Protein 3DN7 (pdb70)

Foldseek 3Di:
DVQQVVLLVVFFDDDPVLVVVLLVQKDKDWDAAFAWPAAAFDQWWKKKAFQAAKKWKWAQDPVRRTDTQDMDGHGAMDTQVNQVVRGGHRIIMGTHHTTIIIMHTSVSVVVSCVVPVRCVRVVVVRVVVVVVVNVVSVVVVVD/DPLLVLQVVLLVVWFDADPVLSVVVSVQKDKDWDAAFAWDAAAFDFWWKKKAFQAAKKWKWAQDPVRDIDTLDMAGHGAMDTQVNNVVRGGHRIIMGTHHTTIIIMGTSVSVVVSCVVPVRCVRVVVVRVVVVVVVSVVSVVVVD

Nearest PDB structures (foldseek):
  4ev0-assembly1_A  TM=7.978E-01  e=1.081E-09  Thermus thermophilus HB8
  4byy-assembly1_B  TM=7.703E-01  e=1.822E-08  Corynebacterium glutamicum
  4cyd-assembly2_A  TM=8.189E-01  e=7.931E-08  Corynebacterium glutamicum
  6hyq-assembly4_D  TM=7.067E-01  e=1.807E-07  Trypanosoma cruzi
  6hyq-assembly3_C  TM=7.220E-01  e=2.894E-07  Trypanosoma cruzi

B-factor: mean 31.35, std 6.0, range [20.56, 58.77]

Solvent-accessible surface area: 13827 Å² total

CATH classification: 2.60.120.10

Radius of gyration: 19.59 Å; Cα contacts (8 Å, |Δi|>4): 589; chains: 2; bounding box: 49×43×50 Å

Sequence (288 aa):
HTALINHIRKFIFLTDEEDAGTLSAFFQLKKVRKKETLLKTGEEICRINYFVVKGCLRLFFIDEKGIEQTTQFAIENWWLSDYAFQQKQQPADFYIQSVENCELLSITYTEQENLFEERIPALERYFRLVYQKSFAAAQLRSKFQHYSNAHTALINHIRKFIFLTDEEDAGTLSAFFQLKKVRKKETLLKTGEICRRINYFVVKKGCLRLFFIDEKGIEQTTQFAIEENWWLSDYAFQQKQQPADFYIQSVENCELLSITYTEQENLFERIPALERYFRLVYQKSFAAAQLRSSKFQH

Secondary structure (DSSP, 8-state):
-HHHHHHHHTTS---HHHHHHHHTT-EEEEE-TT-EEE-TTSBP-EEEEEEESEEEEEEE-TTS-EEEEEEEETT-EE----TTTT-B-SSEEEESS-EEEEEEEHHHHHHHHHH-TTHHHHHHHHHHHHHHHHHHHHHHH--/----HHHHHHHHTTS---HHHHHHHHHHPEEEEE-TT-EEE-TTSBP-EEEEEEESEEEEEEE-TTS-EEEEEEEETT-EE----TTTT-B-SSEEEESS-EEEEEEEHHHHHHHHHH-TTHHHHHHHHHHHHHHHHHHHHHHH-

Structure (mmCIF, N/CA/C/O backbone):
data_3DN7
#
_entry.id   3DN7
#
_cell.length_a   43.728
_cell.length_b   83.519
_cell.length_c   89.633
_cell.angle_alpha   90.000
_cell.angle_beta   90.000
_cell.angle_gamma   90.000
#
_symmetry.space_group_name_H-M   'P 21 21 21'
#
loop_
_entity.id
_entity.type
_entity.pdbx_description
1 polymer 'Cyclic nucleotide binding regulatory protein'
2 non-polymer 1,2-ETHANEDIOL
3 non-polymer GLYCEROL
4 water water
#
loop_
_atom_site.group_PDB
_atom_site.id
_atom_site.type_symbol
_atom_site.label_atom_id
_atom_site.label_alt_id
_atom_site.label_comp_id
_atom_site.label_asym_id
_atom_site.label_entity_id
_atom_site.label_seq_id
_atom_site.pdbx_PDB_ins_code
_atom_site.Cartn_x
_atom_site.Cartn_y
_atom_site.Cartn_z
_atom_site.occupancy
_atom_site.B_iso_or_equiv
_atom_site.auth_seq_id
_atom_site.auth_comp_id
_atom_site.auth_asym_id
_atom_site.auth_atom_id
_atom_site.pdbx_PDB_model_num
ATOM 9 N N . HIS A 1 5 ? 0.412 84.664 7.935 1.00 26.20 2 HIS A N 1
ATOM 10 C CA . HIS A 1 5 ? 1.359 84.308 6.874 1.00 24.85 2 HIS A CA 1
ATOM 11 C C . HIS A 1 5 ? 1.303 82.830 6.633 1.00 24.86 2 HIS A C 1
ATOM 12 O O . HIS A 1 5 ? 2.056 82.054 7.224 1.00 24.48 2 HIS A O 1
ATOM 19 N N . THR A 1 6 ? 0.387 82.432 5.767 1.00 24.90 3 THR A N 1
ATOM 20 C CA . THR A 1 6 ? 0.038 81.021 5.605 1.00 26.55 3 THR A CA 1
ATOM 21 C C . THR A 1 6 ? 1.245 80.076 5.373 1.00 26.15 3 THR A C 1
ATOM 22 O O . THR A 1 6 ? 1.341 79.046 5.996 1.00 25.92 3 THR A O 1
ATOM 26 N N . ALA A 1 7 ? 2.136 80.435 4.448 1.00 25.60 4 ALA A N 1
ATOM 27 C CA . ALA A 1 7 ? 3.286 79.582 4.129 1.00 26.69 4 ALA A CA 1
ATOM 28 C C . ALA A 1 7 ? 4.132 79.301 5.365 1.00 26.06 4 ALA A C 1
ATOM 29 O O . ALA A 1 7 ? 4.576 78.172 5.584 1.00 26.91 4 ALA A O 1
ATOM 31 N N . LEU A 1 8 ? 4.380 80.348 6.149 1.00 24.96 5 LEU A N 1
ATOM 32 C CA . LEU A 1 8 ? 5.234 80.258 7.337 1.00 25.26 5 LEU A CA 1
ATOM 33 C C . LEU A 1 8 ? 4.545 79.419 8.414 1.00 25.90 5 LEU A C 1
ATOM 34 O O . LEU A 1 8 ? 5.154 78.550 9.035 1.00 24.96 5 LEU A O 1
ATOM 39 N N . ILE A 1 9 ? 3.247 79.668 8.614 1.00 25.59 6 ILE A N 1
ATOM 40 C CA . ILE A 1 9 ? 2.498 78.909 9.608 1.00 26.16 6 ILE A CA 1
ATOM 41 C C . ILE A 1 9 ? 2.447 77.422 9.240 1.00 26.84 6 ILE A C 1
ATOM 42 O O . ILE A 1 9 ? 2.573 76.593 10.112 1.00 26.39 6 ILE A O 1
ATOM 47 N N . ASN A 1 10 ? 2.264 77.102 7.953 1.00 28.26 7 ASN A N 1
ATOM 48 C CA . ASN A 1 10 ? 2.166 75.705 7.511 1.00 29.46 7 ASN A CA 1
ATOM 49 C C . ASN A 1 10 ? 3.481 75.025 7.789 1.00 29.08 7 ASN A C 1
ATOM 50 O O . ASN A 1 10 ? 3.533 73.866 8.212 1.00 29.36 7 ASN A O 1
ATOM 55 N N . HIS A 1 11 ? 4.561 75.746 7.533 1.00 28.11 8 HIS A N 1
ATOM 56 C CA . HIS A 1 11 ? 5.856 75.121 7.720 1.00 27.69 8 HIS A CA 1
ATOM 57 C C . HIS A 1 11 ? 6.062 74.856 9.209 1.00 27.56 8 HIS A C 1
ATOM 58 O O . HIS A 1 11 ? 6.560 73.786 9.610 1.00 28.36 8 HIS A O 1
ATOM 65 N N . ILE A 1 12 ? 5.751 75.860 10.031 1.00 28.00 9 ILE A N 1
ATOM 66 C CA . ILE A 1 12 ? 5.933 75.731 11.483 1.00 27.55 9 ILE A CA 1
ATOM 67 C C . ILE A 1 12 ? 5.105 74.598 12.027 1.00 28.10 9 ILE A C 1
ATOM 68 O O . ILE A 1 12 ? 5.584 73.810 12.843 1.00 28.32 9 ILE A O 1
ATOM 73 N N . ARG A 1 13 ? 3.872 74.488 11.544 1.00 26.86 10 ARG A N 1
ATOM 74 C CA . ARG A 1 13 ? 2.992 73.424 12.004 1.00 28.61 10 ARG A CA 1
ATOM 75 C C . ARG A 1 13 ? 3.450 72.025 11.625 1.00 29.36 10 ARG A C 1
ATOM 76 O O . ARG A 1 13 ? 2.921 71.035 12.163 1.00 30.77 10 ARG A O 1
ATOM 84 N N . LYS A 1 14 ? 4.392 71.907 10.693 1.00 30.38 11 LYS A N 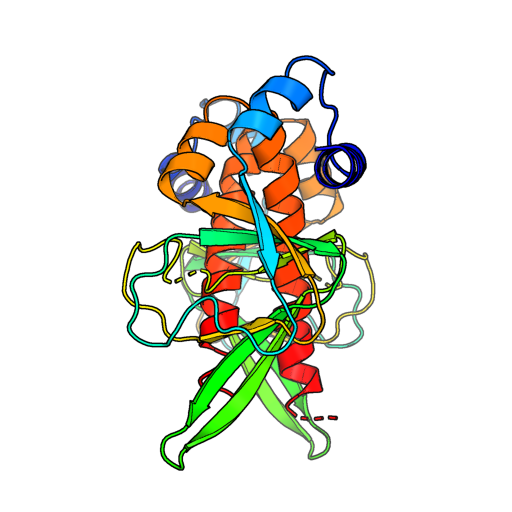1
ATOM 85 C CA . LYS A 1 14 ? 4.973 70.588 10.435 1.00 31.45 11 LYS A CA 1
ATOM 86 C C . LYS A 1 14 ? 5.817 70.104 11.621 1.00 31.90 11 LYS A C 1
ATOM 87 O O . LYS A 1 14 ? 6.084 68.921 11.733 1.00 31.68 11 LYS A O 1
ATOM 93 N N . PHE A 1 15 ? 6.230 71.009 12.510 1.00 31.48 12 PHE A N 1
ATOM 94 C CA . PHE A 1 15 ? 7.142 70.632 13.604 1.00 32.44 12 PHE A CA 1
ATOM 95 C C . PHE A 1 15 ? 6.573 70.806 15.001 1.00 32.09 12 PHE A C 1
ATOM 96 O O . PHE A 1 15 ? 7.008 70.133 15.972 1.00 33.11 12 PHE A O 1
ATOM 104 N N . ILE A 1 16 ? 5.634 71.723 15.126 1.00 31.63 13 ILE A N 1
ATOM 105 C CA . ILE A 1 16 ? 5.052 72.028 16.436 1.00 31.23 13 ILE A CA 1
ATOM 106 C C . ILE A 1 16 ? 3.535 72.188 16.323 1.00 32.70 13 ILE A C 1
ATOM 107 O O . ILE A 1 16 ? 2.986 72.357 15.217 1.00 33.13 13 ILE A O 1
ATOM 112 N N . PHE A 1 17 ? 2.859 72.147 17.472 1.00 32.47 14 PHE A N 1
ATOM 113 C CA . PHE A 1 17 ? 1.479 72.565 17.553 1.00 32.28 14 PHE A CA 1
ATOM 114 C C . PHE A 1 17 ? 1.432 74.097 17.752 1.00 32.47 14 PHE A C 1
ATOM 115 O O . PHE A 1 17 ? 2.228 74.664 18.506 1.00 32.83 14 PHE A O 1
ATOM 123 N N . LEU A 1 18 ? 0.515 74.761 17.056 1.00 32.72 15 LEU A N 1
ATOM 124 C CA . LEU A 1 18 ? 0.341 76.207 17.160 1.00 32.94 15 LEU A CA 1
ATOM 125 C C . LEU A 1 18 ? -1.138 76.558 17.041 1.00 33.73 15 LEU A C 1
ATOM 126 O O . LEU A 1 18 ? -1.767 76.253 16.027 1.00 33.84 15 LEU A O 1
ATOM 131 N N . THR A 1 19 ? -1.709 77.193 18.068 1.00 34.99 16 THR A N 1
ATOM 132 C CA . THR A 1 19 ? -3.073 77.709 17.959 1.00 35.76 16 THR A CA 1
ATOM 133 C C . THR A 1 19 ? -3.181 78.750 16.842 1.00 36.81 16 THR A C 1
ATOM 134 O O . THR A 1 19 ? -2.198 79.410 16.481 1.00 34.37 16 THR A O 1
ATOM 138 N N . ASP A 1 20 ? -4.394 78.896 16.309 1.00 38.67 17 ASP A N 1
ATOM 139 C CA . ASP A 1 20 ? -4.677 79.914 15.315 1.00 40.16 17 ASP A CA 1
ATOM 140 C C . ASP A 1 20 ? -4.367 81.295 15.886 1.00 40.69 17 ASP A C 1
ATOM 141 O O . ASP A 1 20 ? -3.881 82.167 15.168 1.00 40.31 17 ASP A O 1
ATOM 146 N N . GLU A 1 21 ? -4.655 81.483 17.179 1.00 41.29 18 GLU A N 1
ATOM 147 C CA A GLU A 1 21 ? -4.386 82.756 17.846 0.50 41.60 18 GLU A CA 1
ATOM 148 C CA B GLU A 1 21 ? -4.376 82.756 17.870 0.50 41.57 18 GLU A CA 1
ATOM 149 C C . GLU A 1 21 ? -2.886 83.049 17.849 1.00 41.13 18 GLU A C 1
ATOM 150 O O . GLU A 1 21 ? -2.464 84.123 17.427 1.00 40.93 18 GLU A O 1
ATOM 161 N N . ASP A 1 22 ? -2.099 82.085 18.312 1.00 40.46 19 ASP A N 1
ATOM 162 C CA . ASP A 1 22 ? -0.648 82.219 18.349 1.00 40.11 19 ASP A CA 1
ATOM 163 C C . ASP A 1 22 ? -0.034 82.371 16.956 1.00 39.01 19 ASP A C 1
ATOM 164 O O . ASP A 1 22 ? 0.968 83.076 16.785 1.00 38.04 19 ASP A O 1
ATOM 169 N N . ALA A 1 23 ? -0.623 81.687 15.972 1.00 38.09 20 ALA A N 1
ATOM 170 C CA . ALA A 1 23 ? -0.226 81.851 14.570 1.00 36.43 20 ALA A CA 1
ATOM 171 C C . ALA A 1 23 ? -0.443 83.305 14.148 1.00 36.26 20 ALA A C 1
ATOM 172 O O . ALA A 1 23 ? 0.398 83.885 13.471 1.00 35.49 20 ALA A O 1
ATOM 174 N N . GLY A 1 24 ? -1.586 83.885 14.545 1.00 35.48 21 GLY A N 1
ATOM 175 C CA . GLY A 1 24 ? -1.854 85.299 14.268 1.00 35.55 21 GLY A CA 1
ATOM 176 C C . GLY A 1 24 ? -0.846 86.203 14.965 1.00 35.48 21 GLY A C 1
ATOM 177 O O . GLY A 1 24 ? -0.289 87.131 14.349 1.00 35.50 21 GLY A O 1
ATOM 178 N N . THR A 1 25 ? -0.578 85.921 16.237 1.00 34.69 22 THR A N 1
ATOM 179 C CA . THR A 1 25 ? 0.384 86.718 17.004 1.00 34.50 22 THR A CA 1
ATOM 180 C C . THR A 1 25 ? 1.796 86.646 16.396 1.00 34.27 22 THR A C 1
ATOM 181 O O . THR A 1 25 ? 2.453 87.684 16.199 1.00 32.99 22 THR A O 1
ATOM 185 N N . LEU A 1 26 ? 2.218 85.424 16.055 1.00 33.73 23 LEU A N 1
ATOM 186 C CA . LEU A 1 26 ? 3.532 85.207 15.459 1.00 35.26 23 LEU A CA 1
ATOM 187 C C . LEU A 1 26 ? 3.660 85.957 14.124 1.00 33.84 23 LEU A C 1
ATOM 188 O O . LEU A 1 26 ? 4.692 86.604 13.848 1.00 33.66 23 LEU A O 1
ATOM 193 N N . SER A 1 27 ? 2.614 85.876 13.300 1.00 33.78 24 SER A N 1
ATOM 194 C CA . SER A 1 27 ? 2.653 86.490 11.961 1.00 34.16 24 SER A CA 1
ATOM 195 C C . SER A 1 27 ? 3.001 87.972 12.024 1.00 34.13 24 SER A C 1
ATOM 196 O O . SER A 1 27 ? 3.724 88.473 11.153 1.00 34.50 24 SER A O 1
ATOM 199 N N . ALA A 1 28 ? 2.507 88.668 13.050 1.00 33.95 25 ALA A N 1
ATOM 200 C CA . ALA A 1 28 ? 2.667 90.129 13.160 1.00 33.23 25 ALA A CA 1
ATOM 201 C C . ALA A 1 28 ? 4.115 90.570 13.378 1.00 33.44 25 ALA A C 1
ATOM 202 O O . ALA A 1 28 ? 4.449 91.754 13.201 1.00 32.90 25 ALA A O 1
ATOM 204 N N . PHE A 1 29 ? 4.982 89.636 13.782 1.00 32.76 26 PHE A N 1
ATOM 205 C CA . PHE A 1 29 ? 6.408 89.939 13.969 1.00 31.82 26 PHE A CA 1
ATOM 206 C C . PHE A 1 29 ? 7.165 89.924 12.633 1.00 31.94 26 PHE A C 1
ATOM 207 O O . PHE A 1 29 ? 8.335 90.315 12.602 1.00 31.88 26 PHE A O 1
ATOM 215 N N . PHE A 1 30 ? 6.538 89.406 11.558 1.00 30.41 27 PHE A N 1
ATOM 216 C CA . PHE A 1 30 ? 7.221 89.242 10.274 1.00 31.06 27 PHE A CA 1
ATOM 217 C C . PHE A 1 30 ? 6.746 90.237 9.248 1.00 32.40 27 PHE A C 1
ATOM 218 O O . PHE A 1 30 ? 5.545 90.491 9.175 1.00 33.41 27 PHE A O 1
ATOM 226 N N . GLN A 1 31 ? 7.675 90.803 8.486 1.00 32.57 28 GLN A N 1
ATOM 227 C CA . GLN A 1 31 ? 7.327 91.667 7.357 1.00 34.07 28 GLN A CA 1
ATOM 228 C C . GLN A 1 31 ? 7.422 90.928 6.015 1.00 33.96 28 GLN A C 1
ATOM 229 O O . GLN A 1 31 ? 8.369 90.170 5.771 1.00 33.07 28 GLN A O 1
ATOM 235 N N . LEU A 1 32 ? 6.443 91.144 5.139 1.00 33.99 29 LEU A N 1
ATOM 236 C CA . LEU A 1 32 ? 6.532 90.584 3.784 1.00 34.88 29 LEU A CA 1
ATOM 237 C C . LEU A 1 32 ? 7.429 91.451 2.908 1.00 35.45 29 LEU A C 1
ATOM 238 O O . LEU A 1 32 ? 7.299 92.692 2.859 1.00 36.34 29 LEU A O 1
ATOM 243 N N . LYS A 1 33 ? 8.358 90.806 2.230 1.00 33.98 30 LYS A N 1
ATOM 244 C CA . LYS A 1 33 ? 9.323 91.493 1.393 1.00 34.53 30 LYS A CA 1
ATOM 245 C C . LYS A 1 33 ? 9.283 90.813 0.028 1.00 33.84 30 LYS A C 1
ATOM 246 O O . LYS A 1 33 ? 9.477 89.597 -0.033 1.00 32.14 30 LYS A O 1
ATOM 252 N N . LYS A 1 34 ? 9.035 91.562 -1.060 1.00 32.00 31 LYS A N 1
ATOM 253 C CA . LYS A 1 34 ? 9.170 90.996 -2.399 1.00 32.82 31 LYS A CA 1
ATOM 254 C C . LYS A 1 34 ? 10.407 91.617 -3.041 1.00 33.08 31 LYS A C 1
ATOM 255 O O . LYS A 1 34 ? 10.586 92.839 -2.982 1.00 33.15 31 LYS A O 1
ATOM 261 N N . VAL A 1 35 ? 11.240 90.791 -3.660 1.00 31.91 32 VAL A N 1
ATOM 262 C CA . VAL A 1 35 ? 12.459 91.293 -4.265 1.00 32.69 32 VAL A CA 1
ATOM 263 C C . VAL A 1 35 ? 12.662 90.615 -5.629 1.00 31.95 32 VAL A C 1
ATOM 264 O O . VAL A 1 35 ? 12.444 89.381 -5.775 1.00 30.82 32 VAL A O 1
ATOM 268 N N . ARG A 1 36 ? 13.057 91.420 -6.611 1.00 31.23 33 ARG A N 1
ATOM 269 C CA . ARG A 1 36 ? 13.451 90.887 -7.910 1.00 32.22 33 ARG A CA 1
ATOM 270 C C . ARG A 1 36 ? 14.749 90.091 -7.801 1.00 31.11 33 ARG A C 1
ATOM 271 O O . ARG A 1 36 ? 15.515 90.260 -6.850 1.00 30.95 33 ARG A O 1
ATOM 279 N N . LYS A 1 37 ? 14.994 89.228 -8.777 1.00 31.67 34 LYS A N 1
ATOM 280 C CA . LYS A 1 37 ? 16.247 88.495 -8.858 1.00 33.20 34 LYS A CA 1
ATOM 281 C C . LYS A 1 37 ? 17.435 89.446 -8.892 1.00 32.86 34 LYS A C 1
ATOM 282 O O . LYS A 1 37 ? 17.325 90.581 -9.367 1.00 31.71 34 LYS A O 1
ATOM 288 N N . LYS A 1 38 ? 18.560 88.967 -8.377 1.00 33.06 35 LYS A N 1
ATOM 289 C CA . LYS A 1 38 ? 19.822 89.714 -8.304 1.00 34.74 35 LYS A CA 1
ATOM 290 C C . LYS A 1 38 ? 19.815 91.003 -7.473 1.00 34.57 35 LYS A C 1
ATOM 291 O O . LYS A 1 38 ? 20.554 91.943 -7.781 1.00 36.10 35 LYS A O 1
ATOM 297 N N . GLU A 1 39 ? 18.978 91.041 -6.438 1.00 32.75 36 GLU A N 1
ATOM 298 C CA . GLU A 1 39 ? 18.895 92.156 -5.501 1.00 33.16 36 GLU A CA 1
ATOM 299 C C . GLU A 1 39 ? 19.693 91.777 -4.275 1.00 31.78 36 GLU A C 1
ATOM 300 O O . GLU A 1 39 ? 19.516 90.685 -3.741 1.00 30.58 36 GLU A O 1
ATOM 306 N N . THR A 1 40 ? 20.578 92.678 -3.849 1.00 30.58 37 THR A N 1
ATOM 307 C CA . THR A 1 40 ? 21.389 92.413 -2.648 1.00 30.36 37 THR A CA 1
ATOM 308 C C . THR A 1 40 ? 20.641 92.864 -1.390 1.00 30.20 37 THR A C 1
ATOM 309 O O . THR A 1 40 ? 20.179 94.009 -1.304 1.00 29.55 37 THR A O 1
ATOM 313 N N . LEU A 1 41 ? 20.513 91.956 -0.430 1.00 28.87 38 LEU A N 1
ATOM 314 C CA . LEU A 1 41 ? 19.791 92.198 0.831 1.00 29.26 38 LEU A CA 1
ATOM 315 C C . LEU A 1 41 ? 20.736 92.470 1.989 1.00 28.90 38 LEU A C 1
ATOM 316 O O . LEU A 1 41 ? 20.348 93.092 2.978 1.00 28.95 38 LEU A O 1
ATOM 321 N N . LEU A 1 42 ? 21.966 91.977 1.878 1.00 27.62 39 LEU A N 1
ATOM 322 C CA . LEU A 1 42 ? 22.974 92.206 2.908 1.00 27.59 39 LEU A CA 1
ATOM 323 C C . LEU A 1 42 ? 24.313 92.237 2.187 1.00 28.12 39 LEU A C 1
ATOM 324 O O . LEU A 1 42 ? 24.488 91.511 1.199 1.00 27.03 39 LEU A O 1
ATOM 329 N N . LYS A 1 43 ? 25.220 93.093 2.662 1.00 29.03 40 LYS A N 1
ATOM 330 C CA . LYS A 1 43 ? 26.610 93.179 2.156 1.00 28.54 40 LYS A CA 1
ATOM 331 C C . LYS A 1 43 ? 27.613 92.901 3.253 1.00 27.90 40 LYS A C 1
ATOM 332 O O . LYS A 1 43 ? 27.402 93.253 4.386 1.00 27.71 40 LYS A O 1
ATOM 338 N N . THR A 1 44 ? 28.724 92.270 2.910 1.00 28.43 41 THR A N 1
ATOM 339 C CA . THR A 1 44 ? 29.823 92.188 3.859 1.00 28.59 41 THR A CA 1
ATOM 340 C C . THR A 1 44 ? 30.061 93.573 4.465 1.00 30.51 41 THR A C 1
ATOM 341 O O . THR A 1 44 ? 30.131 94.582 3.734 1.00 30.38 41 THR A O 1
ATOM 345 N N . GLY A 1 45 ? 30.176 93.611 5.794 1.00 30.56 42 GLY A N 1
ATOM 346 C CA . GLY A 1 45 ? 30.497 94.867 6.489 1.00 31.04 42 GLY A CA 1
ATOM 347 C C . GLY A 1 45 ? 29.276 95.629 6.974 1.00 30.86 42 GLY A C 1
ATOM 348 O O . GLY A 1 45 ? 29.409 96.512 7.819 1.00 31.79 42 GLY A O 1
ATOM 349 N N . GLU A 1 46 ? 28.097 95.325 6.414 1.00 29.61 43 GLU A N 1
ATOM 350 C CA A GLU A 1 46 ? 26.833 95.894 6.857 0.50 29.80 43 GLU A CA 1
ATOM 351 C CA B GLU A 1 46 ? 26.852 95.914 6.885 0.50 30.00 43 GLU A CA 1
ATOM 352 C C . GLU A 1 46 ? 26.349 95.199 8.122 1.00 29.88 43 GLU A C 1
ATOM 353 O O . GLU A 1 46 ? 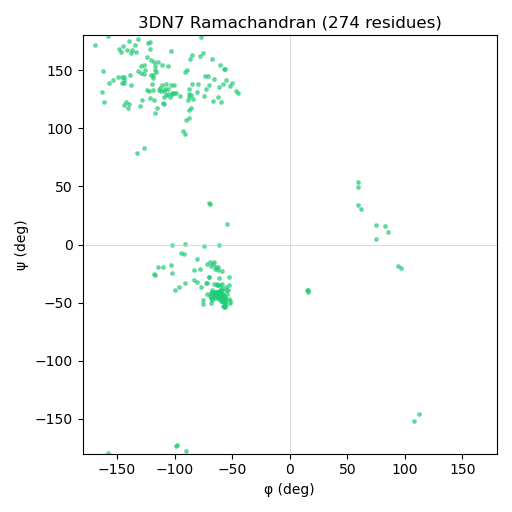26.463 93.985 8.227 1.00 27.82 43 GLU A O 1
ATOM 364 N N . ILE A 1 47 ? 25.777 95.966 9.065 1.00 28.87 44 ILE A N 1
ATOM 365 C CA . ILE A 1 47 ? 25.324 95.321 10.298 1.00 30.12 44 ILE A CA 1
ATOM 366 C C . ILE A 1 47 ? 24.153 94.367 9.988 1.00 29.26 44 ILE A C 1
ATOM 367 O O . ILE A 1 47 ? 23.139 94.785 9.412 1.00 29.13 44 ILE A O 1
ATOM 372 N N . CYS A 1 48 ? 24.291 93.095 10.352 1.00 27.90 45 CYS A N 1
ATOM 373 C CA . CYS A 1 48 ? 23.266 92.118 10.031 1.00 27.82 45 CYS A CA 1
ATOM 374 C C . CYS A 1 48 ? 22.160 92.113 11.093 1.00 28.84 45 CYS A C 1
ATOM 375 O O . CYS A 1 48 ? 22.436 91.831 12.279 1.00 29.35 45 CYS A O 1
ATOM 378 N N . ARG A 1 49 ? 20.940 92.446 10.668 1.00 27.49 46 ARG A N 1
ATOM 379 C CA . ARG A 1 49 ? 19.777 92.509 11.578 1.00 27.47 46 ARG A CA 1
ATOM 380 C C . ARG A 1 49 ? 18.732 91.472 11.262 1.00 27.37 46 ARG A C 1
ATOM 381 O O . ARG A 1 49 ? 17.843 91.258 12.081 1.00 28.28 46 ARG A O 1
ATOM 389 N N . ILE A 1 50 ? 18.738 90.900 10.044 1.00 26.41 47 ILE A N 1
ATOM 390 C CA . ILE A 1 50 ? 17.529 90.261 9.545 1.00 25.92 47 ILE A CA 1
ATOM 391 C C . ILE A 1 50 ? 17.730 88.764 9.244 1.00 26.77 47 ILE A C 1
ATOM 392 O O . ILE A 1 50 ? 18.730 88.385 8.676 1.00 26.26 47 ILE A O 1
ATOM 397 N N . ASN A 1 51 ? 16.729 87.984 9.623 1.00 24.63 48 ASN A N 1
ATOM 398 C CA . ASN A 1 51 ? 16.640 86.571 9.305 1.00 25.12 48 ASN A CA 1
ATOM 399 C C . ASN A 1 51 ? 15.469 86.451 8.330 1.00 25.44 48 ASN A C 1
ATOM 400 O O . ASN A 1 51 ? 14.387 87.026 8.600 1.00 26.23 48 ASN A O 1
ATOM 405 N N . TYR A 1 52 ? 15.686 85.719 7.221 1.00 24.41 49 TYR A N 1
ATOM 406 C CA . TYR A 1 52 ? 14.685 85.546 6.160 1.00 24.21 49 TYR A CA 1
ATOM 407 C C . TYR A 1 52 ? 14.111 84.133 6.042 1.00 24.89 49 TYR A C 1
ATOM 408 O O . TYR A 1 52 ? 14.861 83.126 6.064 1.00 24.78 49 TYR A O 1
ATOM 417 N N . PHE A 1 53 ? 12.790 84.064 5.860 1.00 25.11 50 PHE A N 1
ATOM 418 C CA . PHE A 1 53 ? 12.121 82.811 5.525 1.00 24.45 50 PHE A CA 1
ATOM 419 C C . PHE A 1 53 ? 11.728 82.983 4.069 1.00 26.02 50 PHE A C 1
ATOM 420 O O . PHE A 1 53 ? 11.103 84.017 3.710 1.00 25.13 50 PHE A O 1
ATOM 428 N N . VAL A 1 54 ? 12.095 82.002 3.233 1.00 25.56 51 VAL A N 1
ATOM 429 C CA . VAL A 1 54 ? 11.784 82.060 1.798 1.00 25.59 51 VAL A CA 1
ATOM 430 C C . VAL A 1 54 ? 10.378 81.448 1.542 1.00 26.29 51 VAL A C 1
ATOM 431 O O . VAL A 1 54 ? 10.180 80.245 1.643 1.00 27.75 51 VAL A O 1
ATOM 435 N N . VAL A 1 55 ? 9.420 82.297 1.213 1.00 26.33 52 VAL A N 1
ATOM 436 C CA . VAL A 1 55 ? 8.079 81.819 0.827 1.00 27.64 52 VAL A CA 1
ATOM 437 C C . VAL A 1 55 ? 8.133 81.254 -0.593 1.00 29.22 52 VAL A C 1
ATOM 438 O O . VAL A 1 55 ? 7.628 80.134 -0.876 1.00 29.39 52 VAL A O 1
ATOM 442 N N . LYS A 1 56 ? 8.756 82.033 -1.484 1.00 28.91 53 LYS A N 1
ATOM 443 C CA . LYS A 1 56 ? 8.921 81.627 -2.884 1.00 29.80 53 LYS A CA 1
ATOM 444 C C . LYS A 1 56 ? 10.270 82.137 -3.338 1.00 28.20 53 LYS A C 1
ATOM 445 O O . LYS A 1 56 ? 10.644 83.254 -3.009 1.00 28.04 53 LYS A O 1
ATOM 451 N N . GLY A 1 57 ? 10.996 81.323 -4.096 1.00 29.09 54 GLY A N 1
ATOM 452 C CA . GLY A 1 57 ? 12.221 81.771 -4.735 1.00 28.59 54 GLY A CA 1
ATOM 453 C C . GLY A 1 57 ? 13.456 81.096 -4.169 1.00 29.23 54 GLY A C 1
ATOM 454 O O . GLY A 1 57 ? 13.447 79.913 -3.748 1.00 27.39 54 GLY A O 1
ATOM 455 N N . CYS A 1 58 ? 14.530 81.877 -4.150 1.00 29.77 55 CYS A N 1
ATOM 456 C CA . CYS A 1 58 ? 15.797 81.347 -3.764 1.00 28.45 55 CYS A CA 1
ATOM 457 C C . CYS A 1 58 ? 16.719 82.490 -3.437 1.00 27.32 55 CYS A C 1
ATOM 458 O O . CYS A 1 58 ? 16.817 83.476 -4.172 1.00 26.25 55 CYS A O 1
ATOM 461 N N . LEU A 1 59 ? 17.367 82.366 -2.279 1.00 27.20 56 LEU A N 1
ATOM 462 C CA . LEU A 1 59 ? 18.400 83.345 -1.866 1.00 26.68 56 LEU A CA 1
ATOM 463 C C . LEU A 1 59 ? 19.751 82.637 -1.909 1.00 27.29 56 LEU A C 1
ATOM 464 O O . LEU A 1 59 ? 19.808 81.428 -1.701 1.00 28.62 56 LEU A O 1
ATOM 469 N N . ARG A 1 60 ? 20.846 83.372 -2.088 1.00 27.26 57 ARG A N 1
ATOM 470 C CA . ARG A 1 60 ? 22.165 82.768 -1.882 1.00 27.09 57 ARG A CA 1
ATOM 471 C C . ARG A 1 60 ? 22.987 83.582 -0.900 1.00 27.27 57 ARG A C 1
ATOM 472 O O . ARG A 1 60 ? 22.825 84.799 -0.788 1.00 27.32 57 ARG A O 1
ATOM 480 N N . LEU A 1 61 ? 23.856 82.875 -0.184 1.00 26.17 58 LEU A N 1
ATOM 481 C CA . LEU A 1 61 ? 24.817 83.491 0.714 1.00 25.91 58 LEU A CA 1
ATOM 482 C C . LEU A 1 61 ? 26.191 83.399 0.040 1.00 25.10 58 LEU A C 1
ATOM 483 O O . LEU A 1 61 ? 26.592 82.313 -0.415 1.00 25.25 58 LEU A O 1
ATOM 488 N N . PHE A 1 62 ? 26.912 84.510 -0.035 1.00 24.53 59 PHE A N 1
ATOM 489 C CA . PHE A 1 62 ? 28.247 84.438 -0.626 1.00 25.47 59 PHE A CA 1
ATOM 490 C C . PHE A 1 62 ? 29.203 85.442 -0.017 1.00 26.18 59 PHE A C 1
ATOM 491 O O . PHE A 1 62 ? 28.812 86.341 0.720 1.00 25.60 59 PHE A O 1
ATOM 499 N N . PHE A 1 63 ? 30.495 85.286 -0.310 1.00 24.93 60 PHE A N 1
ATOM 500 C CA . PHE A 1 63 ? 31.427 86.317 0.100 1.00 26.69 60 PHE A CA 1
ATOM 501 C C . PHE A 1 63 ? 32.322 86.608 -1.100 1.00 26.43 60 PHE A C 1
ATOM 502 O O . PHE A 1 63 ? 32.364 85.835 -2.032 1.00 27.63 60 PHE A O 1
ATOM 510 N N . ILE A 1 64 ? 33.045 87.701 -1.050 1.00 24.64 61 ILE A N 1
ATOM 511 C CA . ILE A 1 64 ? 33.899 88.053 -2.165 1.00 24.55 61 ILE A CA 1
ATOM 512 C C . ILE A 1 64 ? 35.318 87.865 -1.681 1.00 23.88 61 ILE A C 1
ATOM 513 O O . ILE A 1 64 ? 35.711 88.443 -0.650 1.00 23.08 61 ILE A O 1
ATOM 518 N N . ASP A 1 65 ? 36.083 87.016 -2.371 1.00 24.52 62 ASP A N 1
ATOM 519 C CA . ASP A 1 65 ? 37.467 86.734 -1.944 1.00 25.39 62 ASP A CA 1
ATOM 520 C C . ASP A 1 65 ? 38.421 87.869 -2.319 1.00 26.19 62 ASP A C 1
ATOM 521 O O . ASP A 1 65 ? 37.989 88.866 -2.888 1.00 25.90 62 ASP A O 1
ATOM 526 N N . GLU A 1 66 ? 39.698 87.769 -1.965 1.00 26.98 63 GLU A N 1
ATOM 527 C CA . GLU A 1 66 ? 40.595 88.917 -2.148 1.00 28.72 63 GLU A CA 1
ATOM 528 C C . GLU A 1 66 ? 40.989 89.145 -3.627 1.00 28.11 63 GLU A C 1
ATOM 529 O O . GLU A 1 66 ? 41.682 90.104 -3.940 1.00 27.38 63 GLU A O 1
ATOM 535 N N . LYS A 1 67 ? 40.491 88.281 -4.516 1.00 28.45 64 LYS A N 1
ATOM 536 C CA . LYS A 1 67 ? 40.646 88.442 -5.973 1.00 29.17 64 LYS A CA 1
ATOM 537 C C . LYS A 1 67 ? 39.355 88.980 -6.599 1.00 29.11 64 LYS A C 1
ATOM 538 O O . LYS A 1 67 ? 39.277 89.182 -7.816 1.00 29.70 64 LYS A O 1
ATOM 544 N N . GLY A 1 68 ? 38.347 89.202 -5.750 1.00 28.22 65 GLY A N 1
ATOM 545 C CA . GLY A 1 68 ? 37.083 89.802 -6.155 1.00 27.28 65 GLY A CA 1
ATOM 546 C C . GLY A 1 68 ? 36.104 88.786 -6.697 1.00 27.39 65 GLY A C 1
ATOM 547 O O . GLY A 1 68 ? 35.061 89.168 -7.268 1.00 26.97 65 GLY A O 1
ATOM 548 N N . ILE A 1 69 ? 36.431 87.496 -6.513 1.00 25.59 66 ILE A N 1
ATOM 549 C CA . ILE A 1 69 ? 35.589 86.408 -6.977 1.00 27.24 66 ILE A CA 1
ATOM 550 C C . ILE A 1 69 ? 34.523 86.098 -5.926 1.00 28.02 66 ILE A C 1
ATOM 551 O O . ILE A 1 69 ? 34.852 85.907 -4.750 1.00 27.80 66 ILE A O 1
ATOM 556 N N . GLU A 1 70 ? 33.260 86.053 -6.346 1.00 28.73 67 GLU A N 1
ATOM 557 C CA . GLU A 1 70 ? 32.149 85.697 -5.460 1.00 29.44 67 GLU A CA 1
ATOM 558 C C . GLU A 1 70 ? 32.185 84.205 -5.223 1.00 30.00 67 GLU A C 1
ATOM 559 O O . GLU A 1 70 ? 32.293 83.429 -6.179 1.00 30.29 67 GLU A O 1
ATOM 565 N N . GLN A 1 71 ? 32.172 83.797 -3.952 1.00 28.00 68 GLN A N 1
ATOM 566 C CA . GLN A 1 71 ? 32.223 82.380 -3.589 1.00 28.23 68 GLN A CA 1
ATOM 567 C C . GLN A 1 71 ? 30.913 82.110 -2.887 1.00 28.70 68 GLN A C 1
ATOM 568 O O . GLN A 1 71 ? 30.653 82.670 -1.805 1.00 27.71 68 GLN A O 1
ATOM 574 N N . THR A 1 72 ? 30.061 81.299 -3.514 1.00 29.28 69 THR A N 1
ATOM 575 C CA . THR A 1 72 ? 28.716 81.067 -2.945 1.00 30.78 69 THR A CA 1
ATOM 576 C C . THR A 1 72 ? 28.836 79.915 -1.959 1.00 30.43 69 THR A C 1
ATOM 577 O O . THR A 1 72 ? 29.430 78.889 -2.271 1.00 31.31 69 THR A O 1
ATOM 581 N N . THR A 1 73 ? 28.321 80.114 -0.753 1.00 29.63 70 THR A N 1
ATOM 582 C CA . THR A 1 73 ? 28.503 79.114 0.291 1.00 30.82 70 THR A CA 1
ATOM 583 C C . THR A 1 73 ? 27.220 78.385 0.643 1.00 30.79 70 THR A C 1
ATOM 584 O O . THR A 1 73 ? 27.272 77.273 1.157 1.00 32.58 70 THR A O 1
ATOM 588 N N . GLN A 1 74 ? 26.082 78.963 0.301 1.00 30.87 71 GLN A N 1
ATOM 589 C CA . GLN A 1 74 ? 24.814 78.365 0.687 1.00 31.36 71 GLN A CA 1
ATOM 590 C C . GLN A 1 74 ? 23.707 78.934 -0.168 1.00 30.45 71 GLN A C 1
ATOM 591 O O . GLN A 1 74 ? 23.799 80.064 -0.629 1.00 29.68 71 GLN A O 1
ATOM 597 N N . PHE A 1 75 ? 22.676 78.120 -0.409 1.00 30.53 72 PHE A N 1
ATOM 598 C CA . PHE A 1 75 ? 21.418 78.601 -0.972 1.00 30.52 72 PHE A CA 1
ATOM 599 C C . PHE A 1 75 ? 20.315 78.332 0.063 1.00 30.83 72 PHE A C 1
ATOM 600 O O . PHE A 1 75 ? 20.438 77.440 0.946 1.00 31.94 72 PHE A O 1
ATOM 608 N N . ALA A 1 76 ? 19.240 79.079 -0.039 1.00 29.89 73 ALA A N 1
ATOM 609 C CA . ALA A 1 76 ? 18.017 78.768 0.718 1.00 29.05 73 ALA A CA 1
ATOM 610 C C . ALA A 1 76 ? 16.854 78.791 -0.254 1.00 29.58 73 ALA A C 1
ATOM 611 O O . ALA A 1 76 ? 16.606 79.815 -0.908 1.00 28.30 73 ALA A O 1
ATOM 613 N N . ILE A 1 77 ? 16.166 77.663 -0.409 1.00 28.24 74 ILE A N 1
ATOM 614 C CA . ILE A 1 77 ? 14.980 77.681 -1.272 1.00 29.33 74 ILE A CA 1
ATOM 615 C C . ILE A 1 77 ? 13.688 77.825 -0.473 1.00 27.85 74 ILE A C 1
ATOM 616 O O . ILE A 1 77 ? 13.740 78.064 0.743 1.00 27.43 74 ILE A O 1
ATOM 621 N N . GLU A 1 78 ? 12.539 77.699 -1.140 1.00 26.93 75 GLU A N 1
ATOM 622 C CA . GLU A 1 78 ? 11.241 77.845 -0.444 1.00 27.39 75 GLU A CA 1
ATOM 623 C C . GLU A 1 78 ? 11.158 77.000 0.827 1.00 26.81 75 GLU A C 1
ATOM 624 O O . GLU A 1 78 ? 11.629 75.866 0.853 1.00 25.55 75 GLU A O 1
ATOM 630 N N . ASN A 1 79 ? 10.582 77.590 1.873 1.00 27.32 76 ASN A N 1
ATOM 631 C CA . ASN A 1 79 ? 10.362 76.924 3.147 1.00 28.29 76 ASN A CA 1
ATOM 632 C C . ASN A 1 79 ? 11.637 76.755 3.971 1.00 29.01 76 ASN A C 1
ATOM 633 O O . ASN A 1 79 ? 11.656 75.985 4.924 1.00 29.87 76 ASN A O 1
ATOM 638 N N . TRP A 1 80 ? 12.675 77.504 3.629 1.00 28.80 77 TRP A N 1
ATOM 639 C CA . TRP A 1 80 ? 13.830 77.502 4.489 1.00 29.21 77 TRP A CA 1
ATOM 640 C C . TRP A 1 80 ? 14.308 78.918 4.796 1.00 28.24 77 TRP A C 1
ATOM 641 O O . TRP A 1 80 ? 13.666 79.895 4.360 1.00 27.91 77 TRP A O 1
ATOM 652 N N . TRP A 1 81 ? 15.330 79.000 5.639 1.00 25.99 78 TRP A N 1
ATOM 653 C CA . TRP A 1 81 ? 15.728 80.267 6.310 1.00 25.11 78 TRP A CA 1
ATOM 654 C C . TRP A 1 81 ? 17.143 80.657 5.856 1.00 25.83 78 TRP A C 1
ATOM 655 O O . TRP A 1 81 ? 17.964 79.758 5.552 1.00 26.64 78 TRP A O 1
ATOM 666 N N . LEU A 1 82 ? 17.461 81.954 5.900 1.00 24.49 79 LEU A N 1
ATOM 667 C CA . LEU A 1 82 ? 18.823 82.359 5.693 1.00 24.90 79 LEU A CA 1
ATOM 668 C C . LEU A 1 82 ? 19.112 83.674 6.394 1.00 25.04 79 LEU A C 1
ATOM 669 O O . LEU A 1 82 ? 18.276 84.594 6.408 1.00 23.51 79 LEU A O 1
ATOM 674 N N . SER A 1 83 ? 20.312 83.744 6.952 1.00 23.91 80 SER A N 1
ATOM 675 C CA . SER A 1 83 ? 20.878 84.975 7.401 1.00 24.65 80 SER A CA 1
ATOM 676 C C . SER A 1 83 ? 22.387 84.707 7.415 1.00 25.25 80 SER A C 1
ATOM 677 O O . SER A 1 83 ? 22.845 83.580 7.112 1.00 25.24 80 SER A O 1
ATOM 680 N N . ASP A 1 84 ? 23.134 85.724 7.799 1.00 24.66 81 ASP A N 1
ATOM 681 C CA . ASP A 1 84 ? 24.540 85.523 8.232 1.00 25.25 81 ASP A CA 1
ATOM 682 C C . ASP A 1 84 ? 24.439 85.303 9.737 1.00 24.06 81 ASP A C 1
ATOM 683 O O . ASP A 1 84 ? 24.395 86.281 10.492 1.00 24.96 81 ASP A O 1
ATOM 688 N N . TYR A 1 85 ? 24.396 84.043 10.177 1.00 22.29 82 TYR A N 1
ATOM 689 C CA . TYR A 1 85 ? 23.954 83.780 11.534 1.00 23.35 82 TYR A CA 1
ATOM 690 C C . TYR A 1 85 ? 24.930 84.259 12.620 1.00 23.30 82 TYR A C 1
ATOM 691 O O . TYR A 1 85 ? 24.521 84.630 13.698 1.00 25.96 82 TYR A O 1
ATOM 708 N N . ALA A 1 87 ? 26.774 86.991 12.394 1.00 24.41 84 ALA A N 1
ATOM 709 C CA . ALA A 1 87 ? 26.555 88.475 12.459 1.00 25.61 84 ALA A CA 1
ATOM 710 C C . ALA A 1 87 ? 25.200 88.846 13.062 1.00 27.19 84 ALA A C 1
ATOM 711 O O . ALA A 1 87 ? 25.092 89.810 13.839 1.00 27.55 84 ALA A O 1
ATOM 713 N N . PHE A 1 88 ? 24.188 88.062 12.706 1.00 26.21 85 PHE A N 1
ATOM 714 C CA . PHE A 1 88 ? 22.839 88.148 13.243 1.00 26.87 85 PHE A CA 1
ATOM 715 C C . PHE A 1 88 ? 22.827 87.969 14.773 1.00 27.10 85 PHE A C 1
ATOM 716 O O . PHE A 1 88 ? 22.328 88.829 15.499 1.00 27.17 85 PHE A O 1
ATOM 724 N N . GLN A 1 89 ? 23.424 86.896 15.267 1.00 26.06 86 GLN A N 1
ATOM 725 C CA A GLN A 1 89 ? 23.374 86.621 16.712 0.60 27.05 86 GLN A CA 1
ATOM 726 C CA B GLN A 1 89 ? 23.389 86.613 16.708 0.40 26.94 86 GLN A CA 1
ATOM 727 C C . GLN A 1 89 ? 24.243 87.566 17.510 1.00 27.36 86 GLN A C 1
ATOM 728 O O . GLN A 1 89 ? 23.949 87.828 18.690 1.00 29.30 86 GLN A O 1
ATOM 739 N N . LYS A 1 90 ? 25.320 88.062 16.903 1.00 26.90 87 LYS A N 1
ATOM 740 C CA . LYS A 1 90 ? 26.246 88.976 17.617 1.00 27.98 87 LYS A CA 1
ATOM 741 C C . LYS A 1 90 ? 25.907 90.431 17.364 1.00 29.00 87 LYS A C 1
ATOM 742 O O . LYS A 1 90 ? 26.506 91.308 18.006 1.00 28.89 87 LYS A O 1
ATOM 748 N N . GLN A 1 91 ? 24.961 90.671 16.441 1.00 28.12 88 GLN A N 1
ATOM 749 C CA . GLN A 1 91 ? 24.471 92.033 16.110 1.00 28.81 88 GLN A CA 1
ATOM 750 C C . GLN A 1 91 ? 25.631 92.880 15.633 1.00 29.38 88 GLN A C 1
ATOM 751 O O . GLN A 1 91 ? 25.899 93.986 16.134 1.00 29.66 88 GLN A O 1
ATOM 757 N N . GLN A 1 92 ? 26.332 92.370 14.648 1.00 29.11 89 GLN A N 1
ATOM 758 C CA . GLN A 1 92 ? 27.538 93.044 14.222 1.00 29.79 89 GLN A CA 1
ATOM 759 C C . GLN A 1 92 ? 27.679 93.030 12.695 1.00 28.73 89 GLN A C 1
ATOM 760 O O . GLN A 1 92 ? 26.835 92.410 12.005 1.00 28.94 89 GLN A O 1
ATOM 766 N N . PRO A 1 93 ? 28.712 93.719 12.150 1.00 28.42 90 PRO A N 1
ATOM 767 C CA . PRO A 1 93 ? 28.933 93.685 10.696 1.00 28.31 90 PRO A CA 1
ATOM 768 C C . PRO A 1 93 ? 29.005 92.254 10.088 1.00 27.58 90 PRO A C 1
ATOM 769 O O . PRO A 1 93 ? 29.627 91.345 10.667 1.00 27.08 90 PRO A O 1
ATOM 773 N N . ALA A 1 94 ? 28.329 92.096 8.960 1.00 26.86 91 ALA A N 1
ATOM 774 C CA . ALA A 1 94 ? 28.270 90.828 8.197 1.00 26.41 91 ALA A CA 1
ATOM 775 C C . ALA A 1 94 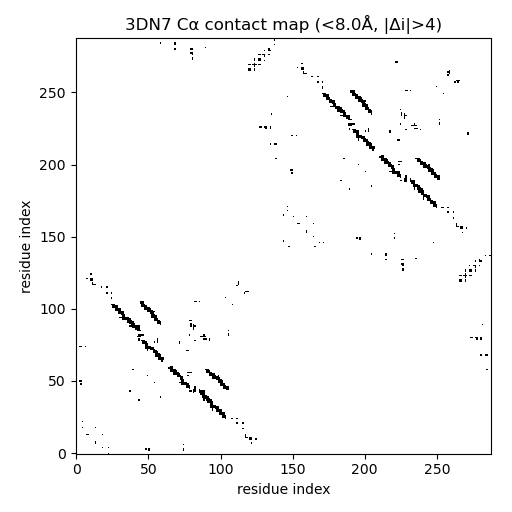? 29.607 90.366 7.585 1.00 25.79 91 ALA A C 1
ATOM 776 O O . ALA A 1 94 ? 30.445 91.179 7.126 1.00 25.57 91 ALA A O 1
ATOM 778 N N . ASP A 1 95 ? 29.825 89.061 7.610 1.00 24.82 92 ASP A N 1
ATOM 779 C CA . ASP A 1 95 ? 30.871 88.463 6.818 1.00 26.01 92 ASP A CA 1
ATOM 780 C C . ASP A 1 95 ? 30.358 88.244 5.393 1.00 25.99 92 ASP A C 1
ATOM 781 O O . ASP A 1 95 ? 31.137 88.281 4.454 1.00 28.27 92 ASP A O 1
ATOM 786 N N . PHE A 1 96 ? 29.063 88.009 5.247 1.00 25.38 93 PHE A N 1
ATOM 787 C CA . PHE A 1 96 ? 28.509 87.564 3.965 1.00 26.74 93 PHE A CA 1
ATOM 788 C C . PHE A 1 96 ? 27.563 88.556 3.291 1.00 27.28 93 PHE A C 1
ATOM 789 O O . PHE A 1 96 ? 26.943 89.411 3.945 1.00 29.28 93 PHE A O 1
ATOM 797 N N . TYR A 1 97 ? 27.438 88.391 1.971 1.00 26.98 94 TYR A N 1
ATOM 798 C CA . TYR A 1 97 ? 26.335 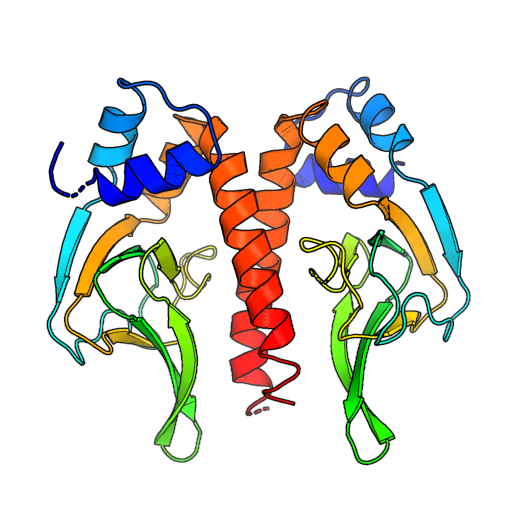89.004 1.208 1.00 25.97 94 TYR A CA 1
ATOM 799 C C . TYR A 1 97 ? 25.173 88.036 1.151 1.00 25.30 94 TYR A C 1
ATOM 800 O O . TYR A 1 97 ? 25.384 86.818 1.145 1.00 26.59 94 TYR A O 1
ATOM 809 N N . ILE A 1 98 ? 23.956 88.570 1.107 1.00 24.74 95 ILE A N 1
ATOM 810 C CA . ILE A 1 98 ? 22.788 87.758 0.792 1.00 25.48 95 ILE A CA 1
ATOM 811 C C . ILE A 1 98 ? 22.170 88.420 -0.436 1.00 26.46 95 ILE A C 1
ATOM 812 O O . ILE A 1 98 ? 22.007 89.656 -0.455 1.00 27.11 95 ILE A O 1
ATOM 817 N N . GLN A 1 99 ? 21.850 87.624 -1.452 1.00 26.45 96 GLN A N 1
ATOM 818 C CA . GLN A 1 99 ? 21.290 88.158 -2.695 1.00 27.54 96 GLN A CA 1
ATOM 819 C C . GLN A 1 99 ? 20.244 87.171 -3.255 1.00 27.92 96 GLN A C 1
ATOM 820 O O . GLN A 1 99 ? 20.436 85.949 -3.165 1.00 28.19 96 GLN A O 1
ATOM 826 N N . SER A 1 100 ? 19.155 87.708 -3.812 1.00 28.34 97 SER A N 1
ATOM 827 C CA . SER A 1 100 ? 18.131 86.872 -4.451 1.00 29.81 97 SER A CA 1
ATOM 828 C C . SER A 1 100 ? 18.675 86.275 -5.745 1.00 30.30 97 SER A C 1
ATOM 829 O O . SER A 1 100 ? 19.360 86.958 -6.532 1.00 31.77 97 SER A O 1
ATOM 832 N N . VAL A 1 101 ? 18.393 85.005 -5.960 1.00 30.55 98 VAL A N 1
ATOM 833 C CA . VAL A 1 101 ? 18.845 84.318 -7.169 1.00 32.02 98 VAL A CA 1
ATOM 834 C C . VAL A 1 101 ? 17.693 84.357 -8.178 1.00 32.10 98 VAL A C 1
ATOM 835 O O . VAL A 1 101 ? 17.894 84.468 -9.405 1.00 32.17 98 VAL A O 1
ATOM 839 N N . GLU A 1 102 ? 16.483 84.243 -7.645 1.00 32.34 99 GLU A N 1
ATOM 840 C CA . GLU A 1 102 ? 15.242 84.336 -8.416 1.00 32.68 99 GLU A CA 1
ATOM 841 C C . GLU A 1 102 ? 14.422 85.481 -7.845 1.00 31.73 99 GLU A C 1
ATOM 842 O O . GLU A 1 102 ? 14.799 86.094 -6.828 1.00 31.07 99 GLU A O 1
ATOM 848 N N . ASN A 1 103 ? 13.310 85.790 -8.493 1.00 29.42 100 ASN A N 1
ATOM 849 C CA . ASN A 1 103 ? 12.331 86.675 -7.855 1.00 29.62 100 ASN A CA 1
ATOM 850 C C . ASN A 1 103 ? 11.877 85.972 -6.588 1.00 29.64 100 ASN A C 1
ATOM 851 O O . ASN A 1 103 ? 11.627 84.765 -6.612 1.00 30.45 100 ASN A O 1
ATOM 856 N N . CYS A 1 104 ? 11.798 86.702 -5.478 1.00 29.22 101 CYS A N 1
ATOM 857 C CA . CYS A 1 104 ? 11.463 86.074 -4.183 1.00 29.09 101 CYS A CA 1
ATOM 858 C C . CYS A 1 104 ? 10.290 86.745 -3.500 1.00 28.84 101 CYS A C 1
ATOM 859 O O . CYS A 1 104 ? 10.149 87.974 -3.566 1.00 28.79 101 CYS A O 1
ATOM 862 N N . GLU A 1 105 ? 9.500 85.950 -2.773 1.00 28.82 102 GLU A N 1
ATOM 863 C CA . GLU A 1 105 ? 8.631 86.469 -1.737 1.00 27.61 102 GLU A CA 1
ATOM 864 C C . GLU A 1 105 ? 9.252 86.018 -0.412 1.00 26.76 102 GLU A C 1
ATOM 865 O O . GLU A 1 105 ? 9.508 84.815 -0.210 1.00 25.17 102 GLU A O 1
ATOM 871 N N . LEU A 1 106 ? 9.593 86.975 0.447 1.00 26.29 103 LEU A N 1
ATOM 872 C CA . LEU A 1 106 ? 10.246 86.647 1.733 1.00 27.19 103 LEU A CA 1
ATOM 873 C C . LEU A 1 106 ? 9.437 87.120 2.918 1.00 28.63 103 LEU A C 1
ATOM 874 O O . LEU A 1 106 ? 8.609 88.052 2.817 1.00 29.15 103 LEU A O 1
ATOM 879 N N . LEU A 1 107 ? 9.700 86.507 4.067 1.00 27.80 104 LEU A N 1
ATOM 880 C CA . LEU A 1 107 ? 9.199 87.007 5.349 1.00 29.14 104 LEU A CA 1
ATOM 881 C C . LEU A 1 107 ? 10.421 87.268 6.203 1.00 28.59 104 LEU A C 1
ATOM 882 O O . LEU A 1 107 ? 11.286 86.400 6.312 1.00 29.54 104 LEU A O 1
ATOM 887 N N . SER A 1 108 ? 10.540 88.472 6.733 1.00 27.50 105 SER A N 1
ATOM 888 C CA . SER A 1 108 ? 11.745 88.865 7.451 1.00 27.64 105 SER A CA 1
ATOM 889 C C . SER A 1 108 ? 11.413 89.168 8.896 1.00 27.13 105 SER A C 1
ATOM 890 O O . SER A 1 108 ? 10.286 89.598 9.255 1.00 25.67 105 SER A O 1
ATOM 893 N N . ILE A 1 109 ? 12.388 88.937 9.744 1.00 26.60 106 ILE A N 1
ATOM 894 C CA . ILE A 1 109 ? 12.282 89.307 11.170 1.00 26.21 106 ILE A CA 1
ATOM 895 C C . ILE A 1 109 ? 13.655 89.779 11.649 1.00 26.50 106 ILE A C 1
ATOM 896 O O . ILE A 1 109 ? 14.669 89.265 11.173 1.00 25.97 106 ILE A O 1
ATOM 901 N N . THR A 1 110 ? 13.697 90.770 12.536 1.00 26.46 107 THR A N 1
ATOM 902 C CA . THR A 1 110 ? 14.999 91.231 13.072 1.00 27.56 107 THR A CA 1
ATOM 903 C C . THR A 1 110 ? 15.432 90.363 14.251 1.00 27.61 107 THR A C 1
ATOM 904 O O . THR A 1 110 ? 14.617 89.600 14.825 1.00 28.35 107 THR A O 1
ATOM 908 N N . TYR A 1 111 ? 16.716 90.425 14.601 1.00 26.57 108 TYR A N 1
ATOM 909 C CA . TYR A 1 111 ? 17.200 89.677 15.763 1.00 27.79 108 TYR A CA 1
ATOM 910 C C . TYR A 1 111 ? 16.418 90.044 17.050 1.00 28.30 108 TYR A C 1
ATOM 911 O O . TYR A 1 111 ? 15.997 89.138 17.811 1.00 27.35 108 TYR A O 1
ATOM 920 N N . THR A 1 112 ? 16.241 91.349 17.268 1.00 28.11 109 THR A N 1
ATOM 921 C CA . THR A 1 112 ? 15.501 91.841 18.447 1.00 30.16 109 THR A CA 1
ATOM 922 C C . THR A 1 112 ? 14.083 91.265 18.476 1.00 29.25 109 THR A C 1
ATOM 923 O O . THR A 1 112 ? 13.616 90.762 19.508 1.00 30.49 109 THR A O 1
ATOM 927 N N . GLU A 1 113 ? 13.410 91.323 17.333 1.00 28.92 110 GLU A N 1
ATOM 928 C CA . GLU A 1 113 ? 12.037 90.832 17.197 1.00 29.84 110 GLU A CA 1
ATOM 929 C C . GLU A 1 113 ? 11.943 89.338 17.408 1.00 29.38 110 GLU A C 1
ATOM 930 O O . GLU A 1 113 ? 11.032 88.861 18.080 1.00 28.78 110 GLU A O 1
ATOM 936 N N . GLN A 1 114 ? 12.883 88.609 16.813 1.00 27.94 111 GLN A N 1
ATOM 937 C CA . GLN A 1 114 ? 12.923 87.159 16.963 1.00 29.32 111 GLN A CA 1
ATOM 938 C C . GLN A 1 114 ? 13.122 86.725 18.448 1.00 29.46 111 GLN A C 1
ATOM 939 O O . GLN A 1 114 ? 12.483 85.783 18.883 1.00 28.15 111 GLN A O 1
ATOM 945 N N . GLU A 1 115 ? 13.984 87.417 19.200 1.00 29.90 112 GLU A N 1
ATOM 946 C CA . GLU A 1 115 ? 14.170 87.124 20.638 1.00 31.06 112 GLU A CA 1
ATOM 947 C C . GLU A 1 115 ? 12.886 87.416 21.433 1.00 31.40 112 GLU A C 1
ATOM 948 O O . GLU A 1 115 ? 12.463 86.584 22.249 1.00 32.23 112 GLU A O 1
ATOM 954 N N . ASN A 1 116 ? 12.233 88.540 21.137 1.00 30.93 113 ASN A N 1
ATOM 955 C CA . ASN A 1 116 ? 10.908 88.858 21.722 1.00 31.75 113 ASN A CA 1
ATOM 956 C C . ASN A 1 116 ? 9.895 87.753 21.379 1.00 30.80 113 ASN A C 1
ATOM 957 O O . ASN A 1 116 ? 9.123 87.299 22.249 1.00 30.73 113 ASN A O 1
ATOM 962 N N . LEU A 1 117 ? 9.924 87.307 20.128 1.00 30.29 114 LEU A N 1
ATOM 963 C CA . LEU A 1 117 ? 9.011 86.276 19.651 1.00 29.96 114 LEU A CA 1
ATOM 964 C C . LEU A 1 117 ? 9.199 84.960 20.405 1.00 29.67 114 LEU A C 1
ATOM 965 O O . LEU A 1 117 ? 8.201 84.306 20.772 1.00 28.74 114 LEU A O 1
ATOM 970 N N . PHE A 1 118 ? 10.466 84.567 20.640 1.00 28.59 115 PHE A N 1
ATOM 971 C CA . PHE A 1 118 ? 10.753 83.353 21.446 1.00 29.30 115 PHE A CA 1
ATOM 972 C C . PHE A 1 118 ? 10.185 83.434 22.858 1.00 30.66 115 PHE A C 1
ATOM 973 O O . PHE A 1 118 ? 9.772 82.412 23.399 1.00 29.77 115 PHE A O 1
ATOM 981 N N . GLU A 1 119 ? 10.167 84.643 23.421 1.00 30.65 116 GLU A N 1
ATOM 982 C CA A GLU A 1 119 ? 9.611 84.836 24.758 0.50 32.29 116 GLU A CA 1
ATOM 983 C CA B GLU A 1 119 ? 9.603 84.938 24.750 0.50 32.94 116 GLU A CA 1
ATOM 984 C C . GLU A 1 119 ? 8.081 84.813 24.737 1.00 32.43 116 GLU A C 1
ATOM 985 O O . GLU A 1 119 ? 7.461 84.288 25.663 1.00 32.54 116 GLU A O 1
ATOM 996 N N . ARG A 1 120 ? 7.481 85.359 23.688 1.00 32.12 117 ARG A N 1
ATOM 997 C CA . ARG A 1 120 ? 6.041 85.466 23.561 1.00 32.92 117 ARG A CA 1
ATOM 998 C C . ARG A 1 120 ? 5.430 84.119 23.181 1.00 33.13 117 ARG A C 1
ATOM 999 O O . ARG A 1 120 ? 4.338 83.760 23.648 1.00 31.91 117 ARG A O 1
ATOM 1007 N N . ILE A 1 121 ? 6.140 83.362 22.334 1.00 33.00 118 ILE A N 1
ATOM 1008 C CA . ILE A 1 121 ? 5.607 82.107 21.830 1.00 32.53 118 ILE A CA 1
ATOM 1009 C C . ILE A 1 121 ? 6.703 81.053 21.985 1.00 33.02 118 ILE A C 1
ATOM 1010 O O . ILE A 1 121 ? 7.413 80.743 21.031 1.00 32.17 118 ILE A O 1
ATOM 1015 N N . PRO A 1 122 ? 6.870 80.545 23.215 1.00 32.74 119 PRO A N 1
ATOM 1016 C CA . PRO A 1 122 ? 7.955 79.608 23.562 1.00 31.98 119 PRO A CA 1
ATOM 1017 C C . PRO A 1 122 ? 7.889 78.289 22.812 1.00 30.16 119 PRO A C 1
ATOM 1018 O O . PRO A 1 122 ? 8.897 77.597 22.715 1.00 29.16 119 PRO A O 1
ATOM 1022 N N . ALA A 1 123 ? 6.702 77.923 22.312 1.00 29.31 120 ALA A N 1
ATOM 1023 C CA . ALA A 1 123 ? 6.569 76.690 21.522 1.00 28.55 120 ALA A CA 1
ATOM 1024 C C . ALA A 1 123 ? 7.501 76.762 20.276 1.00 28.42 120 ALA A C 1
ATOM 1025 O O . ALA A 1 123 ? 7.914 75.729 19.715 1.00 28.68 120 ALA A O 1
ATOM 1027 N N . LEU A 1 124 ? 7.847 77.985 19.868 1.00 26.18 121 LEU A N 1
ATOM 1028 C CA . LEU A 1 124 ? 8.701 78.189 18.697 1.00 28.68 121 LEU A CA 1
ATOM 1029 C C . LEU A 1 124 ? 10.153 77.792 18.959 1.00 27.35 121 LEU A C 1
ATOM 1030 O O . LEU A 1 124 ? 10.897 77.562 18.010 1.00 27.18 121 LEU A O 1
ATOM 1035 N N . GLU A 1 125 ? 10.537 77.649 20.226 1.00 26.01 122 GLU A N 1
ATOM 1036 C CA . GLU A 1 125 ? 11.905 77.214 20.504 1.00 26.67 122 GLU A CA 1
ATOM 1037 C C . GLU A 1 125 ? 12.133 75.864 19.856 1.00 26.16 122 GLU A C 1
ATOM 1038 O O . GLU A 1 125 ? 13.203 75.605 19.319 1.00 25.52 122 GLU A O 1
ATOM 1044 N N . ARG A 1 126 ? 11.113 75.000 19.916 1.00 25.62 123 ARG A N 1
ATOM 1045 C CA . ARG A 1 126 ? 11.278 73.672 19.326 1.00 26.27 123 ARG A CA 1
ATOM 1046 C C . ARG A 1 126 ? 11.379 73.752 17.802 1.00 25.70 123 ARG A C 1
ATOM 1047 O O . ARG A 1 126 ? 12.168 73.025 17.173 1.00 25.10 123 ARG A O 1
ATOM 1055 N N . TYR A 1 127 ? 10.545 74.591 17.201 1.00 24.70 124 TYR A N 1
ATOM 1056 C CA . TYR A 1 127 ? 10.637 74.764 15.755 1.00 25.06 124 TYR A CA 1
ATOM 1057 C C . TYR A 1 127 ? 12.077 75.170 15.318 1.00 24.76 124 TYR A C 1
ATOM 1058 O O . TYR A 1 127 ? 12.651 74.573 14.412 1.00 23.76 124 TYR A O 1
ATOM 1067 N N . PHE A 1 128 ? 12.633 76.211 15.939 1.00 24.42 125 PHE A N 1
ATOM 1068 C CA . PHE A 1 128 ? 13.992 76.648 15.579 1.00 25.50 125 PHE A CA 1
ATOM 1069 C C . PHE A 1 128 ? 15.099 75.689 16.013 1.00 26.08 125 PHE A C 1
ATOM 1070 O O . PHE A 1 128 ? 16.135 75.585 15.345 1.00 25.69 125 PHE A O 1
ATOM 1078 N N . ARG A 1 129 ? 14.870 74.936 17.083 1.00 25.26 126 ARG A N 1
ATOM 1079 C CA . ARG A 1 129 ? 15.821 73.856 17.453 1.00 25.06 126 ARG A CA 1
ATOM 1080 C C . ARG A 1 129 ? 15.934 72.940 16.246 1.00 24.57 126 ARG A C 1
ATOM 1081 O O . ARG A 1 129 ? 17.043 72.585 15.804 1.00 23.95 126 ARG A O 1
ATOM 1089 N N . LEU A 1 130 ? 14.785 72.588 15.684 1.00 24.38 127 LEU A N 1
ATOM 1090 C CA . LEU A 1 130 ? 14.806 71.635 14.585 1.00 25.34 127 LEU A CA 1
ATOM 1091 C C . LEU A 1 130 ? 15.382 72.282 13.325 1.00 25.72 127 LEU A C 1
ATOM 1092 O O . LEU A 1 130 ? 16.157 71.652 12.600 1.00 24.19 127 LEU A O 1
ATOM 1097 N N . VAL A 1 131 ? 14.980 73.527 13.060 1.00 25.25 128 VAL A N 1
ATOM 1098 C CA . VAL A 1 131 ? 15.532 74.269 11.920 1.00 25.63 128 VAL A CA 1
ATOM 1099 C C . VAL A 1 131 ? 17.059 74.367 12.007 1.00 25.11 128 VAL A C 1
ATOM 1100 O O . VAL A 1 131 ? 17.803 74.047 11.028 1.00 24.25 128 VAL A O 1
ATOM 1104 N N . TYR A 1 132 ? 17.570 74.777 13.164 1.00 25.29 129 TYR A N 1
ATOM 1105 C CA . TYR A 1 132 ? 19.035 74.925 13.258 1.00 25.16 129 TYR A CA 1
ATOM 1106 C C . TYR A 1 132 ? 19.790 73.589 13.298 1.00 26.00 129 TYR A C 1
ATOM 1107 O O . TYR A 1 132 ? 20.926 73.496 12.804 1.00 24.79 129 TYR A O 1
ATOM 1116 N N . GLN A 1 133 ? 19.189 72.575 13.905 1.00 25.96 130 GLN A N 1
ATOM 1117 C CA . GLN A 1 133 ? 19.783 71.246 13.922 1.00 26.59 130 GLN A CA 1
ATOM 1118 C C . GLN A 1 133 ? 19.969 70.740 12.503 1.00 26.60 130 GLN A C 1
ATOM 1119 O O . GLN A 1 133 ? 21.053 70.242 12.127 1.00 25.76 130 GLN A O 1
ATOM 1125 N N . LYS A 1 134 ? 18.908 70.875 11.707 1.00 25.74 131 LYS A N 1
ATOM 1126 C CA . LYS A 1 134 ? 18.944 70.401 10.334 1.00 26.80 131 LYS A CA 1
ATOM 1127 C C . LYS A 1 134 ? 19.927 71.263 9.508 1.00 25.76 131 LYS A C 1
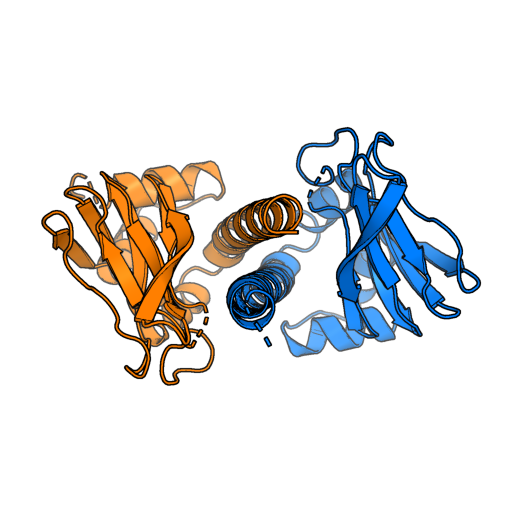ATOM 1128 O O . LYS A 1 134 ? 20.629 70.757 8.622 1.00 24.66 131 LYS A O 1
ATOM 1134 N N . SER A 1 135 ? 19.939 72.571 9.768 1.00 24.39 132 SER A N 1
ATOM 1135 C CA . SER A 1 135 ? 20.870 73.479 9.054 1.00 24.99 132 SER A CA 1
ATOM 1136 C C . SER A 1 135 ? 22.338 73.120 9.366 1.00 24.81 132 SER A C 1
ATOM 1137 O O . SER A 1 135 ? 23.192 73.109 8.463 1.00 25.48 132 SER A O 1
ATOM 1140 N N . PHE A 1 136 ? 22.621 72.811 10.633 1.00 24.58 133 PHE A N 1
ATOM 1141 C CA . PHE A 1 136 ? 23.944 72.423 11.064 1.00 24.65 133 PHE A CA 1
ATOM 1142 C C . PHE A 1 136 ? 24.344 71.087 10.426 1.00 25.55 133 PHE A C 1
ATOM 1143 O O . PHE A 1 136 ? 25.483 70.970 9.923 1.00 25.90 133 PHE A O 1
ATOM 1151 N N . ALA A 1 137 ? 23.424 70.118 10.420 1.00 25.11 134 ALA A N 1
ATOM 1152 C CA . ALA A 1 137 ? 23.711 68.804 9.829 1.00 25.25 134 ALA A CA 1
ATOM 1153 C C . ALA A 1 137 ? 24.078 68.985 8.375 1.00 25.62 134 ALA A C 1
ATOM 1154 O O . ALA A 1 137 ? 25.074 68.415 7.898 1.00 25.37 134 ALA A O 1
ATOM 1156 N N . ALA A 1 138 ? 23.250 69.762 7.666 1.00 24.82 135 ALA A N 1
ATOM 1157 C CA . ALA A 1 138 ? 23.498 70.050 6.254 1.00 25.69 135 ALA A CA 1
ATOM 1158 C C . ALA A 1 138 ? 24.856 70.755 6.036 1.00 25.75 135 ALA A C 1
ATOM 1159 O O . ALA A 1 138 ? 25.598 70.429 5.073 1.00 23.54 135 ALA A O 1
ATOM 1161 N N . ALA A 1 139 ? 25.200 71.688 6.937 1.00 25.47 136 ALA A N 1
ATOM 1162 C CA . ALA A 1 139 ? 26.470 72.392 6.839 1.00 26.32 136 ALA A CA 1
ATOM 1163 C C . ALA A 1 139 ? 27.674 71.422 7.042 1.00 27.06 136 ALA A C 1
ATOM 1164 O O . ALA A 1 139 ? 28.680 71.511 6.333 1.00 27.16 136 ALA A O 1
ATOM 1166 N N . GLN A 1 140 ? 27.575 70.499 7.989 1.00 26.98 137 GLN A N 1
ATOM 1167 C CA . GLN A 1 140 ? 28.620 69.487 8.160 1.00 27.97 137 GLN A CA 1
ATOM 1168 C C . GLN A 1 140 ? 28.837 68.712 6.876 1.00 28.91 137 GLN A C 1
ATOM 1169 O O . GLN A 1 140 ? 29.958 68.550 6.381 1.00 29.69 137 GLN A O 1
ATOM 1175 N N . LEU A 1 141 ? 27.736 68.248 6.313 1.00 29.43 138 LEU A N 1
ATOM 1176 C CA . LEU A 1 141 ? 27.801 67.460 5.070 1.00 31.06 138 LEU A CA 1
ATOM 1177 C C . LEU A 1 141 ? 28.355 68.244 3.887 1.00 31.24 138 LEU A C 1
ATOM 1178 O O . LEU A 1 141 ? 29.173 67.711 3.117 1.00 32.56 138 LEU A O 1
ATOM 1183 N N . ARG A 1 142 ? 27.919 69.497 3.730 1.00 31.61 139 ARG A N 1
ATOM 1184 C CA . ARG A 1 142 ? 28.442 70.382 2.684 1.00 33.10 139 ARG A CA 1
ATOM 1185 C C . ARG A 1 142 ? 29.947 70.449 2.784 1.00 33.18 139 ARG A C 1
ATOM 1186 O O . ARG A 1 142 ? 30.641 70.478 1.759 1.00 34.58 139 ARG A O 1
ATOM 1194 N N . SER A 1 143 ? 30.469 70.489 4.000 1.00 31.37 140 SER A N 1
ATOM 1195 C CA . SER A 1 143 ? 31.907 70.637 4.168 1.00 32.91 140 SER A CA 1
ATOM 1196 C C . SER A 1 143 ? 32.626 69.437 3.547 1.00 32.70 140 SER A C 1
ATOM 1197 O O . SER A 1 143 ? 33.651 69.573 2.865 1.00 34.76 140 SER A O 1
ATOM 1200 N N . LYS A 1 144 ? 32.091 68.263 3.775 1.00 30.79 141 LYS A N 1
ATOM 1201 C CA . LYS A 1 144 ? 32.647 67.075 3.186 1.00 30.68 141 LYS A CA 1
ATOM 1202 C C . LYS A 1 144 ? 32.447 67.068 1.657 1.00 30.61 141 LYS A C 1
ATOM 1203 O O . LYS A 1 144 ? 33.425 66.851 0.902 1.00 31.68 141 LYS A O 1
ATOM 1209 N N . PHE A 1 145 ? 31.221 67.308 1.196 1.00 27.43 142 PHE A N 1
ATOM 1210 C CA . PHE A 1 145 ? 30.920 67.211 -0.234 1.00 25.94 142 PHE A CA 1
ATOM 1211 C C . PHE A 1 145 ? 31.634 68.257 -1.079 1.00 24.98 142 PHE A C 1
ATOM 1212 O O . PHE A 1 145 ? 32.003 67.970 -2.224 1.00 26.08 142 PHE A O 1
ATOM 1220 N N . GLN A 1 146 ? 31.829 69.459 -0.536 1.00 23.87 143 GLN A N 1
ATOM 1221 C CA . GLN A 1 146 ? 32.573 70.523 -1.237 1.00 23.60 143 GLN A CA 1
ATOM 1222 C C . GLN A 1 146 ? 34.016 70.106 -1.482 1.00 22.91 143 GLN A C 1
ATOM 1223 O O . GLN A 1 146 ? 34.563 70.390 -2.530 1.00 22.81 143 GLN A O 1
ATOM 1229 N N . HIS A 1 147 ? 34.640 69.466 -0.491 1.00 22.60 144 HIS A N 1
ATOM 1230 C CA . HIS A 1 147 ? 36.029 69.004 -0.631 1.00 22.54 144 HIS A CA 1
ATOM 1231 C C . HIS A 1 147 ? 36.189 67.983 -1.763 1.00 22.70 144 HIS A C 1
ATOM 1232 O O . HIS A 1 147 ? 37.161 68.026 -2.514 1.00 22.96 144 HIS A O 1
ATOM 1247 N N . TYR A 1 149 ? 33.459 66.580 -4.123 1.00 24.99 146 TYR A N 1
ATOM 1248 C CA . TYR A 1 149 ? 32.585 66.478 -5.297 1.00 25.77 146 TYR A CA 1
ATOM 1249 C C . TYR A 1 149 ? 32.118 67.834 -5.826 1.00 25.98 146 TYR A C 1
ATOM 1250 O O . TYR A 1 149 ? 32.904 68.792 -5.894 1.00 26.27 146 TYR A O 1
ATOM 1259 N N . SER B 1 1 ? 25.399 65.719 42.597 1.00 33.33 -2 SER B N 1
ATOM 1260 C CA . SER B 1 1 ? 25.875 65.272 41.265 1.00 32.56 -2 SER B CA 1
ATOM 1261 C C . SER B 1 1 ? 27.259 64.579 41.308 1.00 32.05 -2 SER B C 1
ATOM 1262 O O . SER B 1 1 ? 27.577 63.837 42.261 1.00 32.33 -2 SER B O 1
ATOM 1265 N N . ASN B 1 2 ? 28.025 64.805 40.231 1.00 30.76 -1 ASN B N 1
ATOM 1266 C CA . ASN B 1 2 ? 29.467 64.571 40.090 1.00 29.54 -1 ASN B CA 1
ATOM 1267 C C . ASN B 1 2 ? 29.998 65.692 39.183 1.00 28.80 -1 ASN B C 1
ATOM 1268 O O . ASN B 1 2 ? 29.202 66.422 38.596 1.00 27.10 -1 ASN B O 1
ATOM 1273 N N . ALA B 1 3 ? 31.316 65.827 39.040 1.00 28.26 0 ALA B N 1
ATOM 1274 C CA . ALA B 1 3 ? 31.897 66.933 38.243 1.00 27.69 0 ALA B CA 1
ATOM 1275 C C . ALA B 1 3 ? 31.373 67.048 36.803 1.00 27.93 0 ALA B C 1
ATOM 1276 O O . ALA B 1 3 ? 31.082 68.147 36.310 1.00 26.54 0 ALA B O 1
ATOM 1286 N N . HIS B 1 5 ? 28.510 65.713 35.318 1.00 25.85 2 HIS B N 1
ATOM 1287 C CA . HIS B 1 5 ? 27.097 66.127 35.262 1.00 24.21 2 HIS B CA 1
ATOM 1288 C C . HIS B 1 5 ? 26.922 67.569 35.698 1.00 23.49 2 HIS B C 1
ATOM 1289 O O . HIS B 1 5 ? 26.161 68.312 35.103 1.00 21.45 2 HIS B O 1
ATOM 1296 N N . THR B 1 6 ? 27.663 67.974 36.713 1.00 21.94 3 THR B N 1
ATOM 1297 C CA . THR B 1 6 ? 27.655 69.378 37.122 1.00 21.52 3 THR B CA 1
ATOM 1298 C C . THR B 1 6 ? 27.996 70.317 35.967 1.00 22.02 3 THR B C 1
ATOM 1299 O O . THR B 1 6 ? 27.368 71.382 35.806 1.00 22.39 3 THR B O 1
ATOM 1303 N N . ALA B 1 7 ? 29.000 69.944 35.179 1.00 22.18 4 ALA B N 1
ATOM 1304 C CA . ALA B 1 7 ? 29.434 70.788 34.047 1.00 23.09 4 ALA B CA 1
ATOM 1305 C C . ALA B 1 7 ? 28.289 70.995 33.068 1.00 23.13 4 ALA B C 1
ATOM 1306 O O . ALA B 1 7 ? 28.067 72.118 32.580 1.00 25.13 4 ALA B O 1
ATOM 1308 N N . LEU B 1 8 ? 27.565 69.918 32.789 1.00 23.04 5 LEU B N 1
ATOM 1309 C CA . LEU B 1 8 ? 26.462 69.976 31.829 1.00 23.97 5 LEU B CA 1
ATOM 1310 C C . LEU B 1 8 ? 25.310 70.820 32.384 1.00 24.27 5 LEU B C 1
ATOM 1311 O O . LEU B 1 8 ? 24.731 71.653 31.669 1.00 24.81 5 LEU B O 1
ATOM 1316 N N . ILE B 1 9 ? 24.953 70.581 33.653 1.00 23.82 6 ILE B N 1
ATOM 1317 C CA . ILE B 1 9 ? 23.849 71.292 34.287 1.00 24.35 6 ILE B CA 1
ATOM 1318 C C . ILE B 1 9 ? 24.131 72.805 34.320 1.00 25.39 6 ILE B C 1
ATOM 1319 O O . ILE B 1 9 ? 23.241 73.608 34.003 1.00 26.27 6 ILE B O 1
ATOM 1324 N N . ASN B 1 10 ? 25.359 73.181 34.709 1.00 25.13 7 ASN B N 1
ATOM 1325 C CA . ASN B 1 10 ? 25.809 74.582 34.741 1.00 25.57 7 ASN B CA 1
ATOM 1326 C C . ASN B 1 10 ? 25.658 75.231 33.355 1.00 25.54 7 ASN B C 1
ATOM 1327 O O . ASN B 1 10 ? 25.185 76.376 33.235 1.00 26.75 7 ASN B O 1
ATOM 1332 N N . HIS B 1 11 ? 26.086 74.515 32.315 1.00 25.27 8 HIS B N 1
ATOM 1333 C CA . HIS B 1 11 ? 26.050 75.054 30.966 1.00 25.61 8 HIS B CA 1
ATOM 1334 C C . HIS B 1 11 ? 24.589 75.272 30.577 1.00 26.90 8 HIS B C 1
ATOM 1335 O O . HIS B 1 11 ? 24.241 76.370 30.081 1.00 27.70 8 HIS B O 1
ATOM 1342 N N . ILE B 1 12 ? 23.743 74.275 30.852 1.00 25.67 9 ILE B N 1
ATOM 1343 C CA . ILE B 1 12 ? 22.318 74.405 30.517 1.00 26.54 9 ILE B CA 1
ATOM 1344 C C . ILE B 1 12 ? 21.686 75.605 31.254 1.00 27.08 9 ILE B C 1
ATOM 1345 O O . ILE B 1 12 ? 20.926 76.390 30.668 1.00 26.83 9 ILE B O 1
ATOM 1350 N N . ARG B 1 13 ? 22.064 75.780 32.503 1.00 27.16 10 ARG B N 1
ATOM 1351 C CA . ARG B 1 13 ? 21.490 76.853 33.338 1.00 28.05 10 ARG B CA 1
ATOM 1352 C C . ARG B 1 13 ? 21.930 78.250 32.896 1.00 29.73 10 ARG B C 1
ATOM 1353 O O . ARG B 1 13 ? 21.333 79.251 33.327 1.00 29.54 10 ARG B O 1
ATOM 1361 N N . LYS B 1 14 ? 22.969 78.344 32.054 1.00 29.81 11 LYS B N 1
ATOM 1362 C CA . LYS B 1 14 ? 23.323 79.631 31.430 1.00 31.78 11 LYS B CA 1
ATOM 1363 C C . LYS B 1 14 ? 22.168 80.140 30.570 1.00 31.66 11 LYS B C 1
ATOM 1364 O O . LYS B 1 14 ? 22.009 81.370 30.400 1.00 31.96 11 LYS B O 1
ATOM 1370 N N . PHE B 1 15 ? 21.369 79.211 30.040 1.00 29.81 12 PHE B N 1
ATOM 1371 C CA . PHE B 1 15 ? 20.434 79.535 28.963 1.00 29.67 12 PHE B CA 1
ATOM 1372 C C . PHE B 1 15 ? 18.970 79.331 29.291 1.00 28.65 12 PHE B C 1
ATOM 1373 O O . PHE B 1 15 ? 18.087 79.952 28.674 1.00 28.87 12 PHE B O 1
ATOM 1381 N N . ILE B 1 16 ? 18.699 78.438 30.227 1.00 28.58 13 ILE B N 1
ATOM 1382 C CA . ILE B 1 16 ? 17.315 78.122 30.575 1.00 26.25 13 ILE B CA 1
ATOM 1383 C C . ILE B 1 16 ? 17.197 77.927 32.075 1.00 27.26 13 ILE B C 1
ATOM 1384 O O . ILE B 1 16 ? 18.202 77.758 32.768 1.00 26.15 13 ILE B O 1
ATOM 1389 N N . PHE B 1 17 ? 15.940 77.895 32.535 1.00 27.63 14 PHE B N 1
ATOM 1390 C CA . PHE B 1 17 ? 15.584 77.665 33.924 1.00 29.91 14 PHE B CA 1
ATOM 1391 C C . PHE B 1 17 ? 15.491 76.159 34.068 1.00 30.60 14 PHE B C 1
ATOM 1392 O O . PHE B 1 17 ? 14.901 75.506 33.219 1.00 31.49 14 PHE B O 1
ATOM 1400 N N . LEU B 1 18 ? 16.089 75.614 35.121 1.00 31.11 15 LEU B N 1
ATOM 1401 C CA . LEU B 1 18 ? 16.114 74.185 35.339 1.00 32.48 15 LEU B CA 1
ATOM 1402 C C . LEU B 1 18 ? 15.964 73.937 36.835 1.00 34.83 15 LEU B C 1
ATOM 1403 O O . LEU B 1 18 ? 16.770 74.460 37.624 1.00 35.14 15 LEU B O 1
ATOM 1408 N N . THR B 1 19 ? 14.942 73.172 37.230 1.00 33.63 16 THR B N 1
ATOM 1409 C CA . THR B 1 19 ? 14.803 72.786 38.634 1.00 33.40 16 THR B CA 1
ATOM 1410 C C . THR B 1 19 ? 15.798 71.695 39.018 1.00 33.79 16 THR B C 1
ATOM 1411 O O . THR B 1 19 ? 16.385 71.020 38.138 1.00 32.97 16 THR B O 1
ATOM 1415 N N . ASP B 1 20 ? 15.976 71.480 40.329 1.00 34.10 17 ASP B N 1
ATOM 1416 C CA . ASP B 1 20 ? 16.845 70.411 40.786 1.00 34.43 17 ASP B CA 1
ATOM 1417 C C . ASP B 1 20 ? 16.340 69.052 40.349 1.00 34.32 17 ASP B C 1
ATOM 1418 O O . ASP B 1 20 ? 17.150 68.179 40.017 1.00 35.28 17 ASP B O 1
ATOM 1423 N N . GLU B 1 21 ? 15.017 68.892 40.310 1.00 34.26 18 GLU B N 1
ATOM 1424 C CA A GLU B 1 21 ? 14.392 67.649 39.865 0.60 34.96 18 GLU B CA 1
ATOM 1425 C CA B GLU B 1 21 ? 14.431 67.637 39.890 0.40 35.04 18 GLU B CA 1
ATOM 1426 C C . GLU B 1 21 ? 14.742 67.391 38.407 1.00 35.04 18 GLU B C 1
ATOM 1427 O O . GLU B 1 21 ? 15.077 66.273 38.033 1.00 35.24 18 GLU B O 1
ATOM 1438 N N . ASP B 1 22 ? 14.650 68.440 37.584 1.00 34.46 19 ASP B N 1
ATOM 1439 C CA . ASP B 1 22 ? 14.999 68.370 36.148 1.00 36.04 19 ASP B CA 1
ATOM 1440 C C . ASP B 1 22 ? 16.446 67.990 35.947 1.00 34.89 19 ASP B C 1
ATOM 1441 O O . ASP B 1 22 ? 16.761 67.198 35.065 1.00 34.46 19 ASP B O 1
ATOM 1446 N N . ALA B 1 23 ? 17.325 68.604 36.737 1.00 34.32 20 ALA B N 1
ATOM 1447 C CA . ALA B 1 23 ? 18.768 68.292 36.697 1.00 34.64 20 ALA B CA 1
ATOM 1448 C C . ALA B 1 23 ? 19.070 66.791 36.965 1.00 34.39 20 ALA B C 1
ATOM 1449 O O . ALA B 1 23 ? 19.823 66.174 36.202 1.00 32.37 20 ALA B O 1
ATOM 1451 N N . GLY B 1 24 ? 18.444 66.202 38.002 1.00 33.57 21 GLY B N 1
ATOM 1452 C CA . GLY B 1 24 ? 18.534 64.755 38.245 1.00 33.38 21 GLY B CA 1
ATOM 1453 C C . GLY B 1 24 ? 18.025 63.905 37.091 1.00 33.71 21 GLY B C 1
ATOM 1454 O O . GLY B 1 24 ? 18.715 62.973 36.646 1.00 34.16 21 GLY B O 1
ATOM 1455 N N . THR B 1 25 ? 16.838 64.239 36.597 1.00 32.14 22 THR B N 1
ATOM 1456 C CA . THR B 1 25 ? 16.229 63.558 35.464 1.00 34.76 22 THR B CA 1
ATOM 1457 C C . THR B 1 25 ? 17.165 63.588 34.261 1.00 33.95 22 THR B C 1
ATOM 1458 O O . THR B 1 25 ? 17.523 62.562 33.675 1.00 33.71 22 THR B O 1
ATOM 1462 N N . LEU B 1 26 ? 17.594 64.788 33.910 1.00 34.00 23 LEU B N 1
ATOM 1463 C CA . LEU B 1 26 ? 18.400 64.983 32.719 1.00 35.22 23 LEU B CA 1
ATOM 1464 C C . LEU B 1 26 ? 19.699 64.158 32.857 1.00 34.95 23 LEU B C 1
ATOM 1465 O O . LEU B 1 26 ? 20.120 63.473 31.914 1.00 34.27 23 LEU B O 1
ATOM 1470 N N . SER B 1 27 ? 20.308 64.203 34.046 1.00 33.83 24 SER B N 1
ATOM 1471 C CA . SER B 1 27 ? 21.588 63.552 34.302 1.00 34.66 24 SER B CA 1
ATOM 1472 C C . SER B 1 27 ? 21.573 62.038 34.101 1.00 34.65 24 SER B C 1
ATOM 1473 O O . SER B 1 27 ? 22.551 61.482 33.575 1.00 35.04 24 SER B O 1
ATOM 1476 N N . ALA B 1 28 ? 20.469 61.389 34.511 1.00 33.28 25 ALA B N 1
ATOM 1477 C CA . ALA B 1 28 ? 20.257 59.946 34.326 1.00 32.44 25 ALA B CA 1
ATOM 1478 C C . ALA B 1 28 ? 20.457 59.534 32.864 1.00 31.12 25 ALA B C 1
ATOM 1479 O O . ALA B 1 28 ? 20.944 58.439 32.572 1.00 30.68 25 ALA B O 1
ATOM 1481 N N . PHE B 1 29 ? 20.087 60.409 31.937 1.00 29.04 26 PHE B N 1
ATOM 1482 C CA . PHE B 1 29 ? 20.198 60.053 30.521 1.00 29.45 26 PHE B CA 1
ATOM 1483 C C . PHE B 1 29 ? 21.606 60.159 29.989 1.00 29.34 26 PHE B C 1
ATOM 1484 O O . PHE B 1 29 ? 21.905 59.588 28.930 1.00 30.04 26 PHE B O 1
ATOM 1492 N N . PHE B 1 30 ? 22.461 60.934 30.661 1.00 28.53 27 PHE B N 1
ATOM 1493 C CA . PHE B 1 30 ? 23.812 61.191 30.120 1.00 28.78 27 PHE B CA 1
ATOM 1494 C C . PHE B 1 30 ? 24.865 60.316 30.796 1.00 30.36 27 PHE B C 1
ATOM 1495 O O . PHE B 1 30 ? 24.901 60.220 32.061 1.00 30.34 27 PHE B O 1
ATOM 1503 N N . GLN B 1 31 ? 25.686 59.669 29.972 1.00 29.03 28 GLN B N 1
ATOM 1504 C CA . GLN B 1 31 ? 26.727 58.763 30.497 1.00 29.36 28 GLN B CA 1
ATOM 1505 C C . GLN B 1 31 ? 28.097 59.384 30.454 1.00 29.55 28 GLN B C 1
ATOM 1506 O O . GLN B 1 31 ? 28.460 60.041 29.488 1.00 30.62 28 GLN B O 1
ATOM 1512 N N . LEU B 1 32 ? 28.844 59.195 31.539 1.00 29.74 29 LEU B N 1
ATOM 1513 C CA . LEU B 1 32 ? 30.216 59.666 31.651 1.00 31.05 29 LEU B CA 1
ATOM 1514 C C . LEU B 1 32 ? 31.113 58.814 30.777 1.00 31.25 29 LEU B C 1
ATOM 1515 O O . LEU B 1 32 ? 31.057 57.585 30.816 1.00 32.46 29 LEU B O 1
ATOM 1520 N N . LYS B 1 33 ? 31.984 59.457 30.020 1.00 31.42 30 LYS B N 1
ATOM 1521 C CA . LYS B 1 33 ? 32.883 58.758 29.139 1.00 33.46 30 LYS B CA 1
ATOM 1522 C C . LYS B 1 33 ? 34.249 59.466 29.233 1.00 34.73 30 LYS B C 1
ATOM 1523 O O . LYS B 1 33 ? 34.346 60.678 29.016 1.00 34.09 30 LYS B O 1
ATOM 1529 N N . LYS B 1 34 ? 35.292 58.736 29.630 1.00 35.12 31 LYS B N 1
ATOM 1530 C CA . LYS B 1 34 ? 36.663 59.289 29.566 1.00 36.43 31 LYS B CA 1
ATOM 1531 C C . LYS B 1 34 ? 37.442 58.591 28.472 1.00 36.28 31 LYS B C 1
ATOM 1532 O O . LYS B 1 34 ? 37.446 57.365 28.427 1.00 36.26 31 LYS B O 1
ATOM 1538 N N . VAL B 1 35 ? 38.116 59.356 27.622 1.00 36.20 32 VAL B N 1
ATOM 1539 C CA . VAL B 1 35 ? 38.909 58.779 26.542 1.00 36.96 32 VAL B CA 1
ATOM 1540 C C . VAL B 1 35 ? 40.283 59.388 26.498 1.00 37.15 32 VAL B C 1
ATOM 1541 O O . VAL B 1 35 ? 40.471 60.557 26.836 1.00 36.05 32 VAL B O 1
ATOM 1545 N N . ARG B 1 36 ? 41.239 58.580 26.052 1.00 37.32 33 ARG B N 1
ATOM 1546 C CA . ARG B 1 36 ? 42.587 59.023 25.776 1.00 38.96 33 ARG B CA 1
ATOM 1547 C C . ARG B 1 36 ? 42.646 59.760 24.448 1.00 38.50 33 ARG B C 1
ATOM 15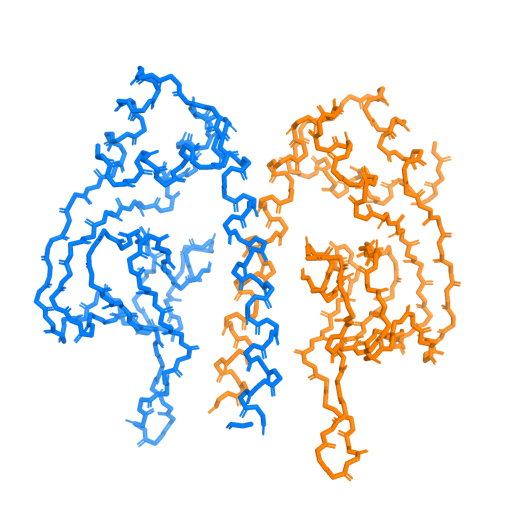48 O O . ARG B 1 36 ? 41.730 59.628 23.617 1.00 38.35 33 ARG B O 1
ATOM 1556 N N . LYS B 1 37 ? 43.708 60.535 24.220 1.00 38.74 34 LYS B N 1
ATOM 1557 C CA . LYS B 1 37 ? 43.842 61.170 22.909 1.00 39.55 34 LYS B CA 1
ATOM 1558 C C . LYS B 1 37 ? 43.844 60.124 21.795 1.00 38.29 34 LYS B C 1
ATOM 1559 O O . LYS B 1 37 ? 44.238 58.969 22.002 1.00 38.05 34 LYS B O 1
ATOM 1565 N N . LYS B 1 38 ? 43.362 60.549 20.636 1.00 37.87 35 LYS B N 1
ATOM 1566 C CA . LYS B 1 38 ? 43.289 59.756 19.406 1.00 37.26 35 LYS B CA 1
ATOM 1567 C C . LYS B 1 38 ? 42.462 58.484 19.544 1.00 37.59 35 LYS B C 1
ATOM 1568 O O . LYS B 1 38 ? 42.758 57.482 18.930 1.00 37.63 35 LYS B O 1
ATOM 1574 N N . GLU B 1 39 ? 41.410 58.534 20.356 1.00 37.46 36 GLU B N 1
ATOM 1575 C CA . GLU B 1 39 ? 40.485 57.416 20.468 1.00 37.88 36 GLU B CA 1
ATOM 1576 C C . GLU B 1 39 ? 39.326 57.692 19.522 1.00 35.79 36 GLU B C 1
ATOM 1577 O O . GLU B 1 39 ? 38.738 58.770 19.591 1.00 36.06 36 GLU B O 1
ATOM 1583 N N . THR B 1 40 ? 39.016 56.727 18.657 1.00 34.13 37 THR B N 1
ATOM 1584 C CA . THR B 1 40 ? 37.901 56.853 17.717 1.00 34.52 37 THR B CA 1
ATOM 1585 C C . THR B 1 40 ? 36.573 56.456 18.372 1.00 34.29 37 THR B C 1
ATOM 1586 O O . THR B 1 40 ? 36.448 55.351 18.907 1.00 33.94 37 THR B O 1
ATOM 1590 N N . LEU B 1 41 ? 35.598 57.368 18.305 1.00 33.26 38 LEU B N 1
ATOM 1591 C CA . LEU B 1 41 ? 34.267 57.172 18.875 1.00 33.08 38 LEU B CA 1
ATOM 1592 C C . LEU B 1 41 ? 33.186 56.836 17.857 1.00 32.82 38 LEU B C 1
ATOM 1593 O O . LEU B 1 41 ? 32.110 56.372 18.218 1.00 33.16 38 LEU B O 1
ATOM 1598 N N . LEU B 1 42 ? 33.458 57.115 16.591 1.00 32.80 39 LEU B N 1
ATOM 1599 C CA . LEU B 1 42 ? 32.512 56.858 15.501 1.00 33.38 39 LEU B CA 1
ATOM 1600 C C . LEU B 1 42 ? 33.336 56.745 14.223 1.00 34.75 39 LEU B C 1
ATOM 1601 O O . LEU B 1 42 ? 34.295 57.506 14.045 1.00 34.10 39 LEU B O 1
ATOM 1606 N N . LYS B 1 43 ? 32.971 55.785 13.362 1.00 34.33 40 LYS B N 1
ATOM 1607 C CA . LYS B 1 43 ? 33.670 55.568 12.095 1.00 35.93 40 LYS B CA 1
ATOM 1608 C C . LYS B 1 43 ? 32.671 55.782 10.980 1.00 35.53 40 LYS B C 1
ATOM 1609 O O . LYS B 1 43 ? 31.493 55.455 11.164 1.00 35.99 40 LYS B O 1
ATOM 1615 N N . THR B 1 44 ? 33.115 56.374 9.863 1.00 35.49 41 THR B N 1
ATOM 1616 C CA . THR B 1 44 ? 32.303 56.455 8.643 1.00 34.83 41 THR B CA 1
ATOM 1617 C C . THR B 1 44 ? 31.655 55.088 8.401 1.00 35.29 41 THR B C 1
ATOM 1618 O O . THR B 1 44 ? 32.341 54.067 8.461 1.00 36.37 41 THR B O 1
ATOM 1622 N N . GLY B 1 45 ? 30.342 55.046 8.153 1.00 35.62 42 GLY B N 1
ATOM 1623 C CA . GLY B 1 45 ? 29.680 53.775 7.849 1.00 35.53 42 GLY B CA 1
ATOM 1624 C C . GLY B 1 45 ? 28.988 53.073 9.011 1.00 35.81 42 GLY B C 1
ATOM 1625 O O . GLY B 1 45 ? 28.136 52.213 8.784 1.00 35.38 42 GLY B O 1
ATOM 1626 N N . GLU B 1 46 ? 29.389 53.431 10.234 1.00 35.40 43 GLU B N 1
ATOM 1627 C CA . GLU B 1 46 ? 28.787 52.962 11.494 1.00 36.18 43 GLU B CA 1
ATOM 1628 C C . GLU B 1 46 ? 27.499 53.745 11.786 1.00 35.84 43 GLU B C 1
ATOM 1629 O O . GLU B 1 46 ? 27.482 54.991 11.639 1.00 33.51 43 GLU B O 1
ATOM 1635 N N . ILE B 1 47 ? 26.452 53.056 12.247 1.00 34.20 44 ILE B N 1
ATOM 1636 C CA . ILE B 1 47 ? 25.223 53.758 12.626 1.00 34.49 44 ILE B CA 1
ATOM 1637 C C . ILE B 1 47 ? 25.549 54.749 13.738 1.00 33.61 44 ILE B C 1
ATOM 1638 O O . ILE B 1 47 ? 26.052 54.371 14.807 1.00 32.27 44 ILE B O 1
ATOM 1643 N N . CYS B 1 48 ? 25.251 56.022 13.478 1.00 32.19 45 CYS B N 1
ATOM 1644 C CA . CYS B 1 48 ? 25.469 57.054 14.463 1.00 31.52 45 CYS B CA 1
ATOM 1645 C C . CYS B 1 48 ? 24.255 57.179 15.374 1.00 30.98 45 CYS B C 1
ATOM 1646 O O . CYS B 1 48 ? 23.141 57.520 14.906 1.00 30.97 45 CYS B O 1
ATOM 1649 N N . ARG B 1 49 ? 24.470 56.881 16.660 1.00 29.76 46 ARG B N 1
ATOM 1650 C CA A ARG B 1 49 ? 23.419 56.914 17.690 0.50 30.73 46 ARG B CA 1
ATOM 1651 C CA B ARG B 1 49 ? 23.384 56.968 17.651 0.50 30.45 46 ARG B CA 1
ATOM 1652 C C . ARG B 1 49 ? 23.699 57.860 18.858 1.00 29.86 46 ARG B C 1
ATOM 1653 O O . ARG B 1 49 ? 22.838 58.042 19.726 1.00 29.66 46 ARG B O 1
ATOM 1668 N N . ILE B 1 50 ? 24.899 58.465 18.887 1.00 28.87 47 ILE B N 1
ATOM 1669 C CA . ILE B 1 50 ? 25.352 59.175 20.101 1.00 28.90 47 ILE B CA 1
ATOM 1670 C C . ILE B 1 50 ? 25.730 60.639 19.846 1.00 28.25 47 ILE B C 1
ATOM 1671 O O . ILE B 1 50 ? 26.430 60.949 18.848 1.00 27.53 47 ILE B O 1
ATOM 1676 N N . ASN B 1 51 ? 25.217 61.502 20.721 1.00 27.63 48 ASN B N 1
ATOM 1677 C CA . ASN B 1 51 ? 25.569 62.940 20.756 1.00 27.15 48 ASN B CA 1
ATOM 1678 C C . ASN B 1 51 ? 26.490 63.161 21.973 1.00 27.94 48 ASN B C 1
ATOM 1679 O O . ASN B 1 51 ? 26.169 62.671 23.073 1.00 28.11 48 ASN B O 1
ATOM 1684 N N . TYR B 1 52 ? 27.608 63.891 21.800 1.00 26.22 49 TYR B N 1
ATOM 1685 C CA . TYR B 1 52 ? 28.577 64.109 22.861 1.00 26.87 49 TYR B CA 1
ATOM 1686 C C . TYR B 1 52 ? 28.610 65.556 23.300 1.00 26.39 49 TYR B C 1
ATOM 1687 O O . TYR B 1 52 ? 28.640 66.421 22.446 1.00 27.15 49 TYR B O 1
ATOM 1696 N N . PHE B 1 53 ? 28.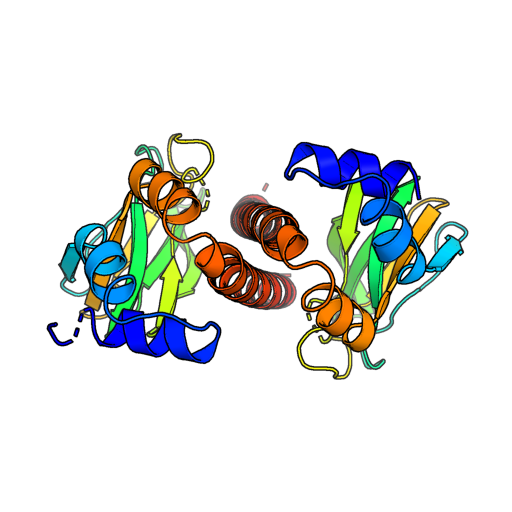612 65.788 24.625 1.00 25.59 50 PHE B N 1
ATOM 1697 C CA . PHE B 1 53 ? 28.923 67.058 25.240 1.00 24.74 50 PHE B CA 1
ATOM 1698 C C . PHE B 1 53 ? 30.357 66.956 25.774 1.00 26.33 50 PHE B C 1
ATOM 1699 O O . PHE B 1 53 ? 30.709 66.012 26.484 1.00 25.83 50 PHE B O 1
ATOM 1707 N N . VAL B 1 54 ? 31.165 67.938 25.428 1.00 25.52 51 VAL B N 1
ATOM 1708 C CA . VAL B 1 54 ? 32.562 67.943 25.843 1.00 26.86 51 VAL B CA 1
ATOM 1709 C C . VAL B 1 54 ? 32.731 68.654 27.193 1.00 26.98 51 VAL B C 1
ATOM 1710 O O . VAL B 1 54 ? 32.642 69.901 27.308 1.00 26.61 51 VAL B O 1
ATOM 1714 N N . VAL B 1 55 ? 32.985 67.854 28.225 1.00 26.82 52 VAL B N 1
ATOM 1715 C CA . VAL B 1 55 ? 33.215 68.412 29.569 1.00 28.34 52 VAL B CA 1
ATOM 1716 C C . VAL B 1 55 ? 34.636 69.035 29.657 1.00 30.08 52 VAL B C 1
ATOM 1717 O O . VAL B 1 55 ? 34.805 70.193 30.068 1.00 29.57 52 VAL B O 1
ATOM 1721 N N . LYS B 1 56 ? 35.628 68.239 29.254 1.00 29.90 53 LYS B N 1
ATOM 1722 C CA A LYS B 1 56 ? 37.018 68.666 29.166 0.50 30.93 53 LYS B CA 1
ATOM 1723 C CA B LYS B 1 56 ? 36.996 68.698 29.139 0.50 30.43 53 LYS B CA 1
ATOM 1724 C C . LYS B 1 56 ? 37.608 68.042 27.918 1.00 30.66 53 LYS B C 1
ATOM 1725 O O . LYS B 1 56 ? 37.273 66.901 27.583 1.00 30.64 53 LYS B O 1
ATOM 1736 N N . GLY B 1 57 ? 38.496 68.756 27.237 1.00 30.53 54 GLY B N 1
ATOM 1737 C CA . GLY B 1 57 ? 39.131 68.194 26.053 1.00 29.84 54 GLY B CA 1
ATOM 1738 C C . GLY B 1 57 ? 38.699 68.753 24.713 1.00 29.98 54 GLY B C 1
ATOM 1739 O O . GLY B 1 57 ? 38.311 69.921 24.575 1.00 29.88 54 GLY B O 1
ATOM 1740 N N . CYS B 1 58 ? 38.811 67.904 23.704 1.00 31.38 55 CYS B N 1
ATOM 1741 C CA . CYS B 1 58 ? 38.660 68.339 22.338 1.00 31.68 55 CYS B CA 1
ATOM 1742 C C . CYS B 1 58 ? 38.388 67.122 21.492 1.00 31.29 55 CYS B C 1
ATOM 1743 O O . CYS B 1 58 ? 39.180 66.144 21.490 1.00 31.20 55 CYS B O 1
ATOM 1746 N N . LEU B 1 59 ? 37.251 67.190 20.795 1.00 29.64 56 LEU B N 1
ATOM 1747 C CA . LEU B 1 59 ? 36.880 66.213 19.775 1.00 29.15 56 LEU B CA 1
ATOM 1748 C C . LEU B 1 59 ? 37.042 66.782 18.380 1.00 28.81 56 LEU B C 1
ATOM 1749 O O . LEU B 1 59 ? 36.912 67.990 18.187 1.00 28.93 56 LEU B O 1
ATOM 1754 N N . ARG B 1 60 ? 37.270 65.900 17.411 1.00 28.66 57 ARG B N 1
ATOM 1755 C CA . ARG B 1 60 ? 37.288 66.307 16.020 1.00 29.37 57 ARG B CA 1
ATOM 1756 C C . ARG B 1 60 ? 36.388 65.421 15.178 1.00 28.46 57 ARG B C 1
ATOM 1757 O O . ARG B 1 60 ? 36.183 64.234 15.451 1.00 29.01 57 ARG B O 1
ATOM 1765 N N . LEU B 1 61 ? 35.821 66.049 14.156 1.00 29.20 58 LEU B N 1
ATOM 1766 C CA . LEU B 1 61 ? 35.023 65.357 13.158 1.00 28.54 58 LEU B CA 1
ATOM 1767 C C . LEU B 1 61 ? 35.816 65.326 11.856 1.00 29.50 58 LEU B C 1
ATOM 1768 O O . LEU B 1 61 ? 36.257 66.362 11.372 1.00 29.18 58 LEU B O 1
ATOM 1773 N N . PHE B 1 62 ? 36.002 64.148 11.277 1.00 28.94 59 PHE B N 1
ATOM 1774 C CA . PHE B 1 62 ? 36.799 64.096 10.059 1.00 29.40 59 PHE B CA 1
ATOM 1775 C C . PHE B 1 62 ? 36.317 63.026 9.113 1.00 29.33 59 PHE B C 1
ATOM 1776 O O . PHE B 1 62 ? 35.552 62.141 9.502 1.00 28.17 59 PHE B O 1
ATOM 1784 N N . PHE B 1 63 ? 36.782 63.099 7.865 1.00 30.18 60 PHE B N 1
ATOM 1785 C CA . PHE B 1 63 ? 36.518 62.022 6.900 1.00 31.09 60 PHE B CA 1
ATOM 1786 C C . PHE B 1 63 ? 37.820 61.758 6.128 1.00 31.39 60 PHE B C 1
ATOM 1787 O O . PHE B 1 63 ? 38.788 62.506 6.282 1.00 31.57 60 PHE B O 1
ATOM 1795 N N . ILE B 1 64 ? 37.858 60.651 5.395 1.00 32.19 61 ILE B N 1
ATOM 1796 C CA . ILE B 1 64 ? 39.048 60.256 4.611 1.00 32.58 61 ILE B CA 1
ATOM 1797 C C . ILE B 1 64 ? 38.742 60.563 3.177 1.00 33.15 61 ILE B C 1
ATOM 1798 O O . ILE B 1 64 ? 37.702 60.157 2.652 1.00 33.75 61 ILE B O 1
ATOM 1803 N N . ASP B 1 65 ? 39.623 61.303 2.526 1.00 33.25 62 ASP B N 1
ATOM 1804 C CA . ASP B 1 65 ? 39.315 61.761 1.175 1.00 34.36 62 ASP B CA 1
ATOM 1805 C C . ASP B 1 65 ? 39.821 60.727 0.144 1.00 34.33 62 ASP B C 1
ATOM 1806 O O . ASP B 1 65 ? 40.307 59.691 0.532 1.00 33.41 62 ASP B O 1
ATOM 1811 N N . GLU B 1 66 ? 39.667 61.003 -1.144 1.00 36.23 63 GLU B N 1
ATOM 1812 C CA . GLU B 1 66 ? 40.070 60.020 -2.193 1.00 37.93 63 GLU B CA 1
ATOM 1813 C C . GLU B 1 66 ? 41.555 59.659 -2.238 1.00 37.86 63 GLU B C 1
ATOM 1814 O O . GLU B 1 66 ? 41.948 58.623 -2.802 1.00 37.22 63 GLU B O 1
ATOM 1820 N N . LYS B 1 67 ? 42.387 60.500 -1.643 1.00 37.71 64 LYS B N 1
ATOM 1821 C CA . LYS B 1 67 ? 43.808 60.238 -1.569 1.00 37.67 64 LYS B CA 1
ATOM 1822 C C . LYS B 1 67 ? 44.208 59.483 -0.301 1.00 38.06 64 LYS B C 1
ATOM 1823 O O . LYS B 1 67 ? 45.405 59.175 -0.098 1.00 38.66 64 LYS B O 1
ATOM 1829 N N . GLY B 1 68 ? 43.216 59.166 0.536 1.00 37.64 65 GLY B N 1
ATOM 1830 C CA . GLY B 1 68 ? 43.450 58.496 1.800 1.00 36.27 65 GLY B CA 1
ATOM 1831 C C . GLY B 1 68 ? 43.866 59.456 2.908 1.00 36.04 65 GLY B C 1
ATOM 1832 O O . GLY B 1 68 ? 44.370 59.030 3.943 1.00 36.92 65 GLY B O 1
ATOM 1833 N N . ILE B 1 69 ? 43.657 60.7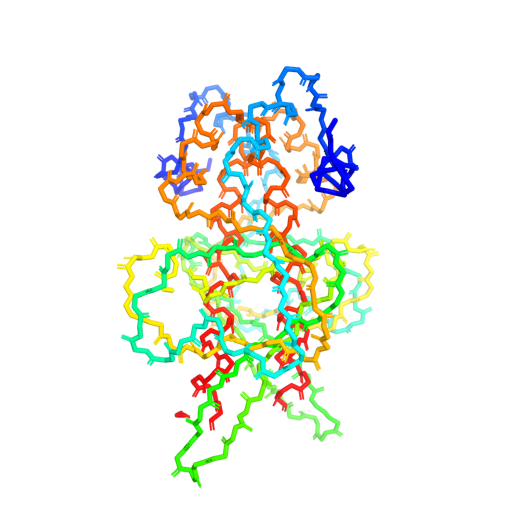51 2.702 1.00 34.78 66 ILE B N 1
ATOM 1834 C CA . ILE B 1 69 ? 44.148 61.730 3.633 1.00 34.33 66 ILE B CA 1
ATOM 1835 C C . ILE B 1 69 ? 42.973 62.194 4.499 1.00 33.78 66 ILE B C 1
ATOM 1836 O O . ILE B 1 69 ? 41.911 62.556 3.969 1.00 32.82 66 ILE B O 1
ATOM 1841 N N . GLU B 1 70 ? 43.189 62.183 5.814 1.00 32.48 67 GLU B N 1
ATOM 1842 C CA . GLU B 1 70 ? 42.222 62.715 6.755 1.00 34.23 67 GLU B CA 1
ATOM 1843 C C . GLU B 1 70 ? 41.993 64.202 6.546 1.00 32.52 67 GLU B C 1
ATOM 1844 O O . GLU B 1 70 ? 42.938 65.008 6.537 1.00 33.40 67 GLU B O 1
ATOM 1850 N N . GLN B 1 71 ? 40.732 64.573 6.398 1.00 32.24 68 GLN B N 1
ATOM 1851 C CA . GLN B 1 71 ? 40.330 65.985 6.359 1.00 31.21 68 GLN B CA 1
ATOM 1852 C C . GLN B 1 71 ? 39.456 66.299 7.575 1.00 31.54 68 GLN B C 1
ATOM 1853 O O . GLN B 1 71 ? 38.352 65.769 7.685 1.00 30.71 68 GLN B O 1
ATOM 1859 N N . THR B 1 72 ? 39.920 67.205 8.436 1.00 31.90 69 THR B N 1
ATOM 1860 C CA . THR B 1 72 ? 39.133 67.569 9.616 1.00 32.41 69 THR B CA 1
ATOM 1861 C C . THR B 1 72 ? 38.158 68.727 9.280 1.00 33.53 69 THR B C 1
ATOM 1862 O O . THR B 1 72 ? 38.573 69.806 8.842 1.00 33.76 69 THR B O 1
ATOM 1866 N N . THR B 1 73 ? 36.876 68.480 9.527 1.00 33.37 70 THR B N 1
ATOM 1867 C CA . THR B 1 73 ? 35.781 69.386 9.165 1.00 34.53 70 THR B CA 1
ATOM 1868 C C . THR B 1 73 ? 35.485 70.341 10.321 1.00 33.64 70 THR B C 1
ATOM 1869 O O . THR B 1 73 ? 35.115 71.510 10.104 1.00 31.70 70 THR B O 1
ATOM 1873 N N . GLN B 1 74 ? 35.667 69.859 11.551 1.00 31.82 71 GLN B N 1
ATOM 1874 C CA . GLN B 1 74 ? 35.522 70.745 12.667 1.00 30.90 71 GLN B CA 1
ATOM 1875 C C . GLN B 1 74 ? 36.009 70.105 13.935 1.00 30.98 71 GLN B C 1
ATOM 1876 O O . GLN B 1 74 ? 36.271 68.886 13.997 1.00 31.88 71 GLN B O 1
ATOM 1882 N N . PHE B 1 75 ? 36.058 70.945 14.966 1.00 29.49 72 PHE B N 1
ATOM 1883 C CA . PHE B 1 75 ? 36.391 70.493 16.302 1.00 28.37 72 PHE B CA 1
ATOM 1884 C C . PHE B 1 75 ? 35.229 70.849 17.221 1.00 29.34 72 PHE B C 1
ATOM 1885 O O . PHE B 1 75 ? 34.326 71.625 16.837 1.00 30.28 72 PHE B O 1
ATOM 1893 N N . ALA B 1 76 ? 35.262 70.288 18.424 1.00 27.34 73 ALA B N 1
ATOM 1894 C CA . ALA B 1 76 ? 34.358 70.682 19.501 1.00 28.14 73 ALA B CA 1
ATOM 1895 C C . ALA B 1 76 ? 35.194 70.680 20.764 1.00 27.11 73 ALA B C 1
ATOM 1896 O O . ALA B 1 76 ? 35.706 69.624 21.169 1.00 27.71 73 ALA B O 1
ATOM 1898 N N . ILE B 1 77 ? 35.328 71.858 21.385 1.00 27.40 74 ILE B N 1
ATOM 1899 C CA . ILE B 1 77 ? 36.054 71.984 22.654 1.00 28.29 74 ILE B CA 1
ATOM 1900 C C . ILE B 1 77 ? 35.079 72.004 23.856 1.00 28.67 74 ILE B C 1
ATOM 1901 O O . ILE B 1 77 ? 33.879 71.797 23.677 1.00 27.83 74 ILE B O 1
ATOM 1906 N N . GLU B 1 78 ? 35.588 72.248 25.068 1.00 29.23 75 GLU B N 1
ATOM 1907 C CA A GLU B 1 78 ? 34.732 72.205 26.253 0.50 29.47 75 GLU B CA 1
ATOM 1908 C CA B GLU B 1 78 ? 34.762 72.294 26.292 0.50 29.24 75 GLU B CA 1
ATOM 1909 C C . GLU B 1 78 ? 33.449 73.087 26.125 1.00 29.27 75 GLU B C 1
ATOM 1910 O O . GLU B 1 78 ? 33.457 74.245 25.599 1.00 28.10 75 GLU B O 1
ATOM 1921 N N . ASN B 1 79 ? 32.343 72.487 26.557 1.00 28.50 76 ASN B N 1
ATOM 1922 C CA . ASN B 1 79 ? 30.980 73.074 26.508 1.00 29.10 76 ASN B CA 1
ATOM 1923 C C . ASN B 1 79 ? 30.290 73.115 25.159 1.00 28.60 76 ASN B C 1
ATOM 1924 O O . ASN B 1 79 ? 29.191 73.677 25.053 1.00 28.31 76 ASN B O 1
ATOM 1929 N N . TRP B 1 80 ? 30.913 72.531 24.133 1.00 27.71 77 TRP B N 1
ATOM 1930 C CA . TRP B 1 80 ? 30.288 72.359 22.809 1.00 27.23 77 TRP B CA 1
ATOM 1931 C C . TRP B 1 80 ? 29.848 70.905 22.641 1.00 27.27 77 TRP B C 1
ATOM 1932 O O . TRP B 1 80 ? 30.207 70.042 23.457 1.00 27.64 77 TRP B O 1
ATOM 1943 N N . TRP B 1 81 ? 29.024 70.662 21.621 1.00 25.45 78 TRP B N 1
ATOM 1944 C CA . TRP B 1 81 ? 28.425 69.352 21.369 1.00 25.88 78 TRP B CA 1
ATOM 1945 C C . TRP B 1 81 ? 28.919 68.806 20.043 1.00 25.38 78 TRP B C 1
ATOM 1946 O O . TRP B 1 81 ? 29.154 69.594 19.097 1.00 26.11 78 TRP B O 1
ATOM 1957 N N . LEU B 1 82 ? 29.042 67.482 19.917 1.00 24.72 79 LEU B N 1
ATOM 1958 C CA . LEU B 1 82 ? 29.397 66.950 18.605 1.00 25.98 79 LEU B CA 1
ATOM 1959 C C . LEU B 1 82 ? 28.747 65.621 18.328 1.00 26.05 79 LEU B C 1
ATOM 1960 O O . LEU B 1 82 ? 28.681 64.757 19.212 1.00 25.62 79 LEU B O 1
ATOM 1965 N N . SER B 1 83 ? 28.295 65.471 17.093 1.00 26.60 80 SER B N 1
ATOM 1966 C CA . SER B 1 83 ? 27.911 64.151 16.530 1.00 26.10 80 SER B CA 1
ATOM 1967 C C . SER B 1 83 ? 28.000 64.358 14.986 1.00 26.77 80 SER B C 1
ATOM 1968 O O . SER B 1 83 ? 28.358 65.439 14.508 1.00 25.72 80 SER B O 1
ATOM 1971 N N . ASP B 1 84 ? 27.685 63.330 14.213 1.00 26.27 81 ASP B N 1
ATOM 1972 C CA . ASP B 1 84 ? 27.475 63.469 12.766 1.00 26.18 81 ASP B CA 1
ATOM 1973 C C . ASP B 1 84 ? 25.963 63.683 12.769 1.00 25.79 81 ASP B C 1
ATOM 1974 O O . ASP B 1 84 ? 25.196 62.724 12.876 1.00 26.02 81 ASP B O 1
ATOM 1979 N N . TYR B 1 85 ? 25.528 64.942 12.699 1.00 24.52 82 TYR B N 1
ATOM 1980 C CA . TYR B 1 85 ? 24.123 65.230 12.992 1.00 25.61 82 TYR B CA 1
ATOM 1981 C C . TYR B 1 85 ? 23.133 64.733 11.954 1.00 25.33 82 TYR B C 1
ATOM 1982 O O . TYR B 1 85 ? 22.008 64.438 12.300 1.00 26.71 82 TYR B O 1
ATOM 1999 N N . ALA B 1 87 ? 23.497 61.911 10.301 1.00 26.25 84 ALA B N 1
ATOM 2000 C CA . ALA B 1 87 ? 23.394 60.482 10.610 1.00 26.54 84 ALA B CA 1
ATOM 2001 C C . ALA B 1 87 ? 22.662 60.245 11.938 1.00 26.96 84 ALA B C 1
ATOM 2002 O O . ALA B 1 87 ? 21.843 59.298 12.068 1.00 27.42 84 ALA B O 1
ATOM 2004 N N . PHE B 1 88 ? 22.969 61.077 12.933 1.00 25.65 85 PHE B N 1
ATOM 2005 C CA . PHE B 1 88 ? 22.308 61.029 14.245 1.00 26.57 85 PHE B CA 1
ATOM 2006 C C . PHE B 1 88 ? 20.789 61.185 14.088 1.00 28.20 85 PHE B C 1
ATOM 2007 O O . PHE B 1 88 ? 20.015 60.346 14.603 1.00 29.39 85 PHE B O 1
ATOM 2015 N N . GLN B 1 89 ? 20.331 62.238 13.395 1.00 28.22 86 GLN B N 1
ATOM 2016 C CA A GLN B 1 89 ? 18.892 62.494 13.280 0.60 29.84 86 GLN B CA 1
ATOM 2017 C CA B GLN B 1 89 ? 18.889 62.455 13.330 0.40 30.16 86 GLN B CA 1
ATOM 2018 C C . GLN B 1 89 ? 18.148 61.472 12.433 1.00 30.72 86 GLN B C 1
ATOM 2019 O O . GLN B 1 89 ? 16.960 61.223 12.659 1.00 31.63 86 GLN B O 1
ATOM 2030 N N . LYS B 1 90 ? 18.833 60.923 11.439 1.00 31.40 87 LYS B N 1
ATOM 2031 C CA . LYS B 1 90 ? 18.208 59.955 10.524 1.00 32.91 87 LYS B CA 1
ATOM 2032 C C . LYS B 1 90 ? 18.408 58.518 11.013 1.00 33.51 87 LYS B C 1
ATOM 2033 O O . LYS B 1 90 ? 17.816 57.591 10.455 1.00 33.74 87 LYS B O 1
ATOM 2039 N N . GLN B 1 91 ? 19.231 58.347 12.054 1.00 33.80 88 GLN B N 1
ATOM 2040 C CA . GLN B 1 91 ? 19.514 57.028 12.653 1.00 35.21 88 GLN B CA 1
ATOM 2041 C C . GLN B 1 91 ? 20.121 56.102 11.616 1.00 34.53 88 GLN B C 1
ATOM 2042 O O . GLN B 1 91 ? 19.680 54.953 11.418 1.00 34.78 88 GLN B O 1
ATOM 2048 N N . GLN B 1 92 ? 21.127 56.613 10.931 1.00 33.78 89 GLN B N 1
ATOM 2049 C CA . GLN B 1 92 ? 21.695 55.901 9.801 1.00 33.99 89 GLN B CA 1
ATOM 2050 C C . GLN B 1 92 ? 23.233 55.898 9.827 1.00 33.25 89 GLN B C 1
ATOM 2051 O O . GLN B 1 92 ? 23.832 56.563 10.679 1.00 33.41 89 GLN B O 1
ATOM 2057 N N . PRO B 1 93 ? 23.886 55.124 8.918 1.00 32.56 90 PRO B N 1
ATOM 2058 C CA . PRO B 1 93 ? 25.356 55.124 8.889 1.00 32.43 90 PRO B CA 1
ATOM 2059 C C . PRO B 1 93 ? 26.016 56.518 8.716 1.00 31.44 90 PRO B C 1
ATOM 2060 O O . PRO B 1 93 ? 25.511 57.375 7.975 1.00 31.35 90 PRO B O 1
ATOM 2064 N N . ALA B 1 94 ? 27.124 56.707 9.425 1.00 31.02 91 ALA B N 1
ATOM 2065 C CA . ALA B 1 94 ? 27.825 57.987 9.542 1.00 31.07 91 ALA B CA 1
ATOM 2066 C C . ALA B 1 94 ? 28.564 58.315 8.257 1.00 30.69 91 ALA B C 1
ATOM 2067 O O . ALA B 1 94 ? 29.073 57.437 7.562 1.00 30.75 91 ALA B O 1
ATOM 2069 N N . ASP B 1 95 ? 28.611 59.596 7.927 1.00 30.86 92 ASP B N 1
ATOM 2070 C CA . ASP B 1 95 ? 29.526 60.096 6.910 1.00 30.38 92 ASP B CA 1
ATOM 2071 C C . ASP B 1 95 ? 30.922 60.359 7.484 1.00 30.42 92 ASP B C 1
ATOM 2072 O O . ASP B 1 95 ? 31.898 60.401 6.727 1.00 31.45 92 ASP B O 1
ATOM 2077 N N . PHE B 1 96 ? 31.021 60.549 8.806 1.00 29.54 93 PHE B N 1
ATOM 2078 C CA . PHE B 1 96 ? 32.273 61.028 9.415 1.00 29.76 93 PHE B CA 1
ATOM 2079 C C . PHE B 1 96 ? 32.801 60.099 10.488 1.00 29.57 93 PHE B C 1
ATOM 2080 O O . PHE B 1 96 ? 32.046 59.328 11.080 1.00 30.37 93 PHE B O 1
ATOM 2088 N N . TYR B 1 97 ? 34.092 60.264 10.793 1.00 29.04 94 TYR B N 1
ATOM 2089 C CA . TYR B 1 97 ? 34.679 59.762 12.022 1.00 28.30 94 TYR B CA 1
ATOM 2090 C C . TYR B 1 97 ? 34.539 60.854 13.094 1.00 28.09 94 TYR B C 1
ATOM 2091 O O . TYR B 1 97 ? 34.574 62.046 12.785 1.00 26.78 94 TYR B O 1
ATOM 2100 N N . ILE B 1 98 ? 34.424 60.411 14.337 1.00 27.48 95 ILE B N 1
ATOM 2101 C CA . ILE B 1 98 ? 34.681 61.261 15.513 1.00 28.17 95 ILE B CA 1
ATOM 2102 C C . ILE B 1 98 ? 35.820 60.669 16.306 1.00 28.74 95 ILE B C 1
ATOM 2103 O O . ILE B 1 98 ? 35.838 59.465 16.575 1.00 28.87 95 ILE B O 1
ATOM 2108 N N . GLN B 1 99 ? 36.770 61.520 16.682 1.00 29.27 96 GLN B N 1
ATOM 2109 C CA . GLN B 1 99 ? 37.949 61.041 17.397 1.00 29.95 96 GLN B CA 1
ATOM 2110 C C . GLN B 1 99 ? 38.396 62.093 18.381 1.00 30.44 96 GLN B C 1
ATOM 2111 O O . GLN B 1 99 ? 38.288 63.303 18.092 1.00 30.78 96 GLN B O 1
ATOM 2117 N N . SER B 1 100 ? 38.891 61.671 19.551 1.00 30.19 97 SER B N 1
ATOM 2118 C CA . SER B 1 100 ? 39.469 62.651 20.482 1.00 30.95 97 SER B CA 1
ATOM 2119 C C . SER B 1 100 ? 40.797 63.207 20.007 1.00 31.53 97 SER B C 1
ATOM 2120 O O . SER B 1 100 ? 41.590 62.487 19.394 1.00 31.33 97 SER B O 1
ATOM 2123 N N . VAL B 1 101 ? 41.030 64.488 20.310 1.00 32.15 98 VAL B N 1
ATOM 2124 C CA . VAL B 1 101 ? 42.250 65.202 19.930 1.00 33.84 98 VAL B CA 1
ATOM 2125 C C . VAL B 1 101 ? 43.185 65.231 21.137 1.00 35.54 98 VAL B C 1
ATOM 2126 O O . VAL B 1 101 ? 44.401 65.107 20.980 1.00 36.68 98 VAL B O 1
ATOM 2130 N N . GLU B 1 102 ? 42.602 65.430 22.318 1.00 35.90 99 GLU B N 1
ATOM 2131 C CA . GLU B 1 102 ? 43.287 65.461 23.612 1.00 37.97 99 GLU B CA 1
ATOM 2132 C C . GLU B 1 102 ? 42.589 64.372 24.446 1.00 36.74 99 GLU B C 1
ATOM 2133 O O . GLU B 1 102 ? 41.595 63.804 23.991 1.00 36.36 99 GLU B O 1
ATOM 2139 N N . ASN B 1 103 ? 43.088 64.075 25.648 1.00 35.98 100 ASN B N 1
ATOM 2140 C CA . ASN B 1 103 ? 42.313 63.319 26.611 1.00 35.59 100 ASN B CA 1
ATOM 2141 C C . ASN B 1 103 ? 41.040 64.108 26.841 1.00 34.37 100 ASN B C 1
ATOM 2142 O O . ASN B 1 103 ? 41.083 65.357 26.933 1.00 34.59 100 ASN B O 1
ATOM 2147 N N . CYS B 1 104 ? 39.909 63.400 26.918 1.00 32.10 101 CYS B N 1
ATOM 2148 C CA . CYS B 1 104 ? 38.613 64.065 27.044 1.00 32.01 101 CYS B CA 1
ATOM 2149 C C . CYS B 1 104 ? 37.806 63.511 28.189 1.00 31.50 101 CYS B C 1
ATOM 2150 O O . CYS B 1 104 ? 37.942 62.342 28.551 1.00 32.52 101 CYS B O 1
ATOM 2153 N N . GLU B 1 105 ? 36.925 64.349 28.714 1.00 31.61 102 GLU B N 1
ATOM 2154 C CA . GLU B 1 105 ? 35.837 63.889 29.570 1.00 32.46 102 GLU B CA 1
ATOM 2155 C C . GLU B 1 105 ? 34.584 64.292 28.794 1.00 30.47 102 GLU B C 1
ATOM 2156 O O . GLU B 1 105 ? 34.424 65.475 28.419 1.00 30.16 102 GLU B O 1
ATOM 2162 N N . LEU B 1 106 ? 33.728 63.314 28.528 1.00 29.66 103 LEU B N 1
ATOM 2163 C CA . LEU B 1 106 ? 32.529 63.541 27.708 1.00 28.58 103 LEU B CA 1
ATOM 2164 C C . LEU B 1 106 ? 31.312 63.063 28.450 1.00 28.86 103 LEU B C 1
ATOM 2165 O O . LEU B 1 106 ? 31.402 62.152 29.295 1.00 29.67 103 LEU B O 1
ATOM 2170 N N . LEU B 1 107 ? 30.179 63.664 28.107 1.00 28.08 104 LEU B N 1
ATOM 2171 C CA . LEU B 1 107 ? 28.886 63.100 28.472 1.00 28.02 104 LEU B CA 1
ATOM 2172 C C . LEU B 1 107 ? 28.213 62.697 27.182 1.00 29.05 104 LEU B C 1
ATOM 2173 O O . LEU B 1 107 ? 28.198 63.489 26.234 1.00 31.00 104 LEU B O 1
ATOM 2178 N N . SER B 1 108 ? 27.668 61.485 27.142 1.00 27.67 105 SER B N 1
ATOM 2179 C CA . SER B 1 108 ? 27.029 60.990 25.919 1.00 28.28 105 SER B CA 1
ATOM 2180 C C . SER B 1 108 ? 25.557 60.688 26.126 1.00 27.71 105 SER B C 1
ATOM 2181 O O . SER B 1 108 ? 25.134 60.259 27.224 1.00 26.24 105 SER B O 1
ATOM 2184 N N . ILE B 1 109 ? 24.769 60.919 25.072 1.00 27.49 106 ILE B N 1
ATOM 2185 C CA . ILE B 1 109 ? 23.339 60.583 25.096 1.00 26.99 106 ILE B CA 1
ATOM 2186 C C . ILE B 1 109 ? 22.973 59.981 23.763 1.00 28.34 106 ILE B C 1
ATOM 2187 O O . ILE B 1 109 ? 23.522 60.372 22.713 1.00 28.10 106 ILE B O 1
ATOM 2192 N N . THR B 1 110 ? 22.043 59.033 23.778 1.00 28.21 107 THR B N 1
ATOM 2193 C CA . THR B 1 110 ? 21.583 58.456 22.533 1.00 27.55 107 THR B CA 1
ATOM 2194 C C . THR B 1 110 ? 20.438 59.298 21.934 1.00 28.02 107 THR B C 1
ATOM 2195 O O . THR B 1 110 ? 19.748 60.090 22.634 1.00 26.72 107 THR B O 1
ATOM 2199 N N . TYR B 1 111 ? 20.243 59.113 20.629 1.00 28.18 108 TYR B N 1
ATOM 2200 C CA . TYR B 1 111 ? 19.145 59.745 19.907 1.00 30.02 108 TYR B CA 1
ATOM 2201 C C . TYR B 1 111 ? 17.815 59.490 20.600 1.00 29.37 108 TYR B C 1
ATOM 2202 O O . TYR B 1 111 ? 17.062 60.423 20.856 1.00 30.17 108 TYR B O 1
ATOM 2211 N N . THR B 1 112 ? 17.524 58.238 20.919 1.00 29.82 109 THR B N 1
ATOM 2212 C CA . THR B 1 112 ? 16.238 57.906 21.485 1.00 30.48 109 THR B CA 1
ATOM 2213 C C . THR B 1 112 ? 16.062 58.566 22.856 1.00 30.20 109 THR B C 1
ATOM 2214 O O . THR B 1 112 ? 14.986 59.106 23.215 1.00 30.74 109 THR B O 1
ATOM 2218 N N . GLU B 1 113 ? 17.141 58.550 23.631 1.00 29.76 110 GLU B N 1
ATOM 2219 C CA . GLU B 1 113 ? 17.105 59.177 24.926 1.00 28.81 110 GLU B CA 1
ATOM 2220 C C . GLU B 1 113 ? 16.934 60.676 24.836 1.00 28.67 110 GLU B C 1
ATOM 2221 O O . GLU B 1 113 ? 16.154 61.256 25.624 1.00 29.44 110 GLU B O 1
ATOM 2227 N N . GLN B 1 114 ? 17.657 61.309 23.908 1.00 28.22 111 GLN B N 1
ATOM 2228 C CA . GLN B 1 114 ? 17.560 62.760 23.728 1.00 28.62 111 GLN B CA 1
ATOM 2229 C C . GLN B 1 114 ? 16.130 63.132 23.320 1.00 28.77 111 GLN B C 1
ATOM 2230 O O . GLN B 1 114 ? 15.593 64.105 23.807 1.00 28.58 111 GLN B O 1
ATOM 2236 N N . GLU B 1 115 ? 15.529 62.364 22.421 1.00 30.25 112 GLU B N 1
ATOM 2237 C CA . GLU B 1 115 ? 14.122 62.569 22.055 1.00 31.97 112 GLU B CA 1
ATOM 2238 C C . GLU B 1 115 ? 13.163 62.477 23.240 1.00 32.24 112 GLU B C 1
ATOM 2239 O O . GLU B 1 115 ? 12.299 63.339 23.373 1.00 33.34 112 GLU B O 1
ATOM 2245 N N . ASN B 1 116 ? 13.315 61.454 24.092 1.00 32.45 113 ASN B N 1
ATOM 2246 C CA . ASN B 1 116 ? 12.564 61.361 25.342 1.00 33.31 113 ASN B CA 1
ATOM 2247 C C . ASN B 1 116 ? 12.777 62.557 26.272 1.00 33.11 113 ASN B C 1
ATOM 2248 O O . ASN B 1 116 ? 11.828 63.031 26.918 1.00 33.30 113 ASN B O 1
ATOM 2253 N N . LEU B 1 117 ? 14.031 63.003 26.381 1.00 31.39 114 LEU B N 1
ATOM 2254 C CA . LEU B 1 117 ? 14.378 64.123 27.222 1.00 31.74 114 LEU B CA 1
ATOM 2255 C C . LEU B 1 117 ? 13.662 65.401 26.760 1.00 31.21 114 LEU B C 1
ATOM 2256 O O . LEU B 1 117 ? 13.113 66.145 27.575 1.00 30.73 114 LEU B O 1
ATOM 2261 N N . PHE B 1 118 ? 13.642 65.656 25.445 1.00 30.50 115 PHE B N 1
ATOM 2262 C CA . PHE B 1 118 ? 12.888 66.808 24.915 1.00 30.27 115 PHE B CA 1
ATOM 2263 C C . PHE B 1 118 ? 11.426 66.739 25.361 1.00 31.63 115 PHE B C 1
ATOM 2264 O O . PHE B 1 118 ? 10.815 67.760 25.677 1.00 32.28 115 PHE B O 1
ATOM 2272 N N . GLU B 1 119 ? 10.864 65.534 25.365 1.00 32.26 116 GLU B N 1
ATOM 2273 C CA . GLU B 1 119 ? 9.466 65.359 25.793 1.00 33.14 116 GLU B CA 1
ATOM 2274 C C . GLU B 1 119 ? 9.318 65.642 27.295 1.00 33.69 116 GLU B C 1
ATOM 2275 O O . GLU B 1 119 ? 8.420 66.388 27.711 1.00 34.09 116 GLU B O 1
ATOM 2281 N N . ARG B 1 120 ? 10.213 65.063 28.091 1.00 33.41 117 ARG B N 1
ATOM 2282 C CA . ARG B 1 120 ? 10.173 65.161 29.555 1.00 34.17 117 ARG B CA 1
ATOM 2283 C C . ARG B 1 120 ? 10.470 66.567 30.057 1.00 32.90 117 ARG B C 1
ATOM 2284 O O . ARG B 1 120 ? 9.801 67.040 30.971 1.00 32.75 117 ARG B O 1
ATOM 2292 N N . ILE B 1 121 ? 11.469 67.227 29.469 1.00 31.06 118 ILE B N 1
ATOM 2293 C CA . ILE B 1 121 ? 11.845 68.557 29.931 1.00 30.40 118 ILE B CA 1
ATOM 2294 C C . ILE B 1 121 ? 11.833 69.470 28.711 1.00 29.92 118 ILE B C 1
ATOM 2295 O O . ILE B 1 121 ? 12.874 69.674 28.089 1.00 29.86 118 ILE B O 1
ATOM 2300 N N . PRO B 1 122 ? 10.642 69.980 28.335 1.00 30.67 119 PRO B N 1
ATOM 2301 C CA . PRO B 1 122 ? 10.524 70.755 27.101 1.00 29.62 119 PRO B CA 1
ATOM 2302 C C . PRO B 1 122 ? 11.302 72.071 27.131 1.00 29.48 119 PRO B C 1
ATOM 2303 O O . PRO B 1 122 ? 11.640 72.591 26.067 1.00 27.99 119 PRO B O 1
ATOM 2307 N N . ALA B 1 123 ? 11.623 72.594 28.319 1.00 27.61 120 ALA B N 1
ATOM 2308 C CA . ALA B 1 123 ? 12.550 73.746 28.374 1.00 26.84 120 ALA B CA 1
ATOM 2309 C C . ALA B 1 123 ? 13.863 73.527 27.622 1.00 26.44 120 ALA B C 1
ATOM 2310 O O . ALA B 1 123 ? 14.496 74.495 27.168 1.00 25.47 120 ALA B O 1
ATOM 2312 N N . LEU B 1 124 ? 14.291 72.277 27.509 1.00 25.21 121 LEU B N 1
ATOM 2313 C CA . LEU B 1 124 ? 15.553 71.945 26.799 1.00 25.75 121 LEU B CA 1
ATOM 2314 C C . LEU B 1 124 ? 15.520 72.294 25.307 1.00 25.40 121 LEU B C 1
ATOM 2315 O O . LEU B 1 124 ? 16.573 72.440 24.703 1.00 26.39 121 LEU B O 1
ATOM 2320 N N . GLU B 1 125 ? 14.329 72.453 24.733 1.00 26.03 122 GLU B N 1
ATOM 2321 C CA . GLU B 1 125 ? 14.192 72.898 23.337 1.00 25.03 122 GLU B CA 1
ATOM 2322 C C . GLU B 1 125 ? 14.924 74.231 23.163 1.00 25.94 122 GLU B C 1
ATOM 2323 O O . GLU B 1 125 ? 15.638 74.398 22.188 1.00 25.11 122 GLU B O 1
ATOM 2329 N N . ARG B 1 126 ? 14.733 75.173 24.094 1.00 24.95 123 ARG B N 1
ATOM 2330 C CA . ARG B 1 126 ? 15.444 76.458 24.003 1.00 26.20 123 ARG B CA 1
ATOM 2331 C C . ARG B 1 126 ? 16.986 76.278 24.129 1.00 25.78 123 ARG B C 1
ATOM 2332 O O . ARG B 1 126 ? 17.756 76.950 23.412 1.00 25.14 123 ARG B O 1
ATOM 2340 N N . TYR B 1 127 ? 17.433 75.411 25.063 1.00 25.73 124 TYR B N 1
ATOM 2341 C CA . TYR B 1 127 ? 18.878 75.155 25.213 1.00 24.61 124 TYR B CA 1
ATOM 2342 C C . TYR B 1 127 ? 19.461 74.651 23.878 1.00 24.59 124 TYR B C 1
ATOM 2343 O O . TYR B 1 127 ? 20.476 75.187 23.369 1.00 25.10 124 TYR B O 1
ATOM 2352 N N . PHE B 1 128 ? 18.862 73.593 23.323 1.00 24.30 125 PHE B N 1
ATOM 2353 C CA . PHE B 1 128 ? 19.379 73.076 22.066 1.00 24.40 125 PHE B CA 1
ATOM 2354 C C . PHE B 1 128 ? 19.130 73.993 20.845 1.00 24.51 125 PHE B C 1
ATOM 2355 O O . PHE B 1 128 ? 19.945 73.985 19.928 1.00 24.32 125 PHE B O 1
ATOM 2363 N N . ARG B 1 129 ? 18.068 74.801 20.855 1.00 24.88 126 ARG B N 1
ATOM 2364 C CA . ARG B 1 129 ? 17.899 75.835 19.812 1.00 24.62 126 ARG B CA 1
ATOM 2365 C C . ARG B 1 129 ? 19.141 76.752 19.847 1.00 25.92 126 ARG B C 1
ATOM 2366 O O . ARG B 1 129 ? 19.765 77.052 18.794 1.00 26.45 126 ARG B O 1
ATOM 2374 N N . LEU B 1 130 ? 19.549 77.175 21.058 1.00 25.02 127 LEU B N 1
ATOM 2375 C CA . LEU B 1 130 ? 20.745 78.011 21.189 1.00 25.54 127 LEU B CA 1
ATOM 2376 C C . LEU B 1 130 ? 22.047 77.301 20.798 1.00 24.93 127 LEU B C 1
ATOM 2377 O O . LEU B 1 130 ? 22.867 77.885 20.092 1.00 25.50 127 LEU B O 1
ATOM 2382 N N . VAL B 1 131 ? 22.228 76.042 21.225 1.00 26.09 128 VAL B N 1
ATOM 2383 C CA . VAL B 1 131 ? 23.409 75.275 20.860 1.00 24.82 128 VAL B CA 1
ATOM 2384 C C . VAL B 1 131 ? 23.521 75.115 19.341 1.00 25.54 128 VAL B C 1
ATOM 2385 O O . VAL B 1 131 ? 24.580 75.382 18.748 1.00 23.81 128 VAL B O 1
ATOM 2389 N N . TYR B 1 132 ? 22.418 74.717 18.704 1.00 24.04 129 TYR B N 1
ATOM 2390 C CA . TYR B 1 132 ? 22.443 74.506 17.258 1.00 24.23 129 TYR B CA 1
ATOM 2391 C C . TYR B 1 132 ? 22.535 75.808 16.460 1.00 24.11 129 TYR B C 1
ATOM 2392 O O . TYR B 1 132 ? 23.198 75.840 15.416 1.00 23.22 129 TYR B O 1
ATOM 2401 N N . GLN B 1 133 ? 21.932 76.884 16.954 1.00 22.68 130 GLN B N 1
ATOM 2402 C CA . GLN B 1 133 ? 22.065 78.180 16.300 1.00 24.73 130 GLN B CA 1
ATOM 2403 C C . GLN B 1 133 ? 23.545 78.615 16.288 1.00 24.75 130 GLN B C 1
ATOM 2404 O O . GLN B 1 133 ? 24.066 79.032 15.253 1.00 25.30 130 GLN B O 1
ATOM 2410 N N . LYS B 1 134 ? 24.196 78.494 17.442 1.00 23.17 131 LYS B N 1
ATOM 2411 C CA . LYS B 1 134 ? 25.598 78.862 17.564 1.00 24.30 131 LYS B CA 1
ATOM 2412 C C . LYS B 1 134 ? 26.480 77.926 16.753 1.00 24.87 131 LYS B C 1
ATOM 2413 O O . LYS B 1 134 ? 27.454 78.372 16.096 1.00 24.25 131 LYS B O 1
ATOM 2419 N N . SER B 1 135 ? 26.167 76.628 16.777 1.00 25.25 132 SER B N 1
ATOM 2420 C CA . SER B 1 135 ? 26.966 75.650 15.988 1.00 24.43 132 SER B CA 1
ATOM 2421 C C . SER B 1 135 ? 26.871 75.902 14.496 1.00 26.16 132 SER B C 1
ATOM 2422 O O . SER B 1 135 ? 27.867 75.879 13.764 1.00 23.76 132 SER B O 1
ATOM 2425 N N . PHE B 1 136 ? 25.643 76.166 14.037 1.00 24.40 133 PHE B N 1
ATOM 2426 C CA . PHE B 1 136 ? 25.442 76.501 12.632 1.00 25.57 133 PHE B CA 1
ATOM 2427 C C . PHE B 1 136 ? 26.121 77.816 12.227 1.00 25.08 133 PHE B C 1
ATOM 2428 O O . PHE B 1 136 ? 26.741 77.860 11.173 1.00 24.86 133 PHE B O 1
ATOM 2436 N N . ALA B 1 137 ? 26.016 78.866 13.064 1.00 24.67 134 ALA B N 1
ATOM 2437 C CA . ALA B 1 137 ? 26.721 80.151 12.833 1.00 25.27 134 ALA B CA 1
ATOM 2438 C C . ALA B 1 137 ? 28.220 79.881 12.613 1.00 25.04 134 ALA B C 1
ATOM 2439 O O . ALA B 1 137 ? 28.803 80.366 11.632 1.00 23.32 134 ALA B O 1
ATOM 2441 N N . ALA B 1 138 ? 28.805 79.048 13.502 1.00 25.25 135 ALA B N 1
ATOM 2442 C CA . ALA B 1 138 ? 30.228 78.682 13.416 1.00 25.11 135 ALA B CA 1
ATOM 2443 C C . ALA B 1 138 ? 30.532 77.933 12.127 1.00 25.93 135 ALA B C 1
ATOM 2444 O O . ALA B 1 138 ? 31.573 78.199 11.471 1.00 25.83 135 ALA B O 1
ATOM 2446 N N . ALA B 1 139 ? 29.661 76.984 11.766 1.00 24.87 136 ALA B N 1
ATOM 2447 C CA . ALA B 1 139 ? 29.828 76.238 10.497 1.00 25.69 136 ALA B CA 1
ATOM 2448 C C . ALA B 1 139 ? 29.767 77.125 9.237 1.00 25.92 136 ALA B C 1
ATOM 2449 O O . ALA B 1 139 ? 30.527 76.928 8.273 1.00 26.06 136 ALA B O 1
ATOM 2451 N N . GLN B 1 140 ? 28.850 78.091 9.226 1.00 25.76 137 GLN B N 1
ATOM 2452 C CA . GLN B 1 140 ? 28.781 79.052 8.144 1.00 26.39 137 GLN B CA 1
ATOM 2453 C C . GLN B 1 140 ? 30.119 79.788 7.951 1.00 26.65 137 GLN B C 1
ATOM 2454 O O . GLN B 1 140 ? 30.659 79.852 6.847 1.00 26.57 137 GLN B O 1
ATOM 2460 N N . LEU B 1 141 ? 30.674 80.300 9.046 1.00 27.41 138 LEU B N 1
ATOM 2461 C CA . LEU B 1 141 ? 31.987 80.951 9.053 1.00 28.90 138 LEU B CA 1
ATOM 2462 C C . LEU B 1 141 ? 33.089 79.999 8.580 1.00 29.40 138 LEU B C 1
ATOM 2463 O O . LEU B 1 141 ? 33.959 80.371 7.780 1.00 30.84 138 LEU B O 1
ATOM 2468 N N . ARG B 1 142 ? 33.034 78.761 9.034 1.00 27.45 139 ARG B N 1
ATOM 2469 C CA . ARG B 1 142 ? 34.056 77.797 8.602 1.00 29.06 139 ARG B CA 1
ATOM 2470 C C . ARG B 1 142 ? 34.051 77.602 7.069 1.00 27.96 139 ARG B C 1
ATOM 2471 O O . ARG B 1 142 ? 35.141 77.465 6.444 1.00 30.05 139 ARG B O 1
ATOM 2479 N N . SER B 1 143 ? 32.861 77.659 6.471 1.00 26.52 140 SER B N 1
ATOM 2480 C CA A SER B 1 143 ? 32.693 77.505 5.034 0.60 26.01 140 SER B CA 1
ATOM 2481 C CA B SER B 1 143 ? 32.699 77.505 5.023 0.40 26.05 140 SER B CA 1
ATOM 2482 C C . SER B 1 143 ? 33.407 78.629 4.280 1.00 26.03 140 SER B C 1
ATOM 2483 O O . SER B 1 143 ? 34.036 78.388 3.229 1.00 26.03 140 SER B O 1
ATOM 2488 N N . LYS B 1 144 ? 33.325 79.846 4.823 1.00 24.74 141 LYS B N 1
ATOM 2489 C CA . LYS B 1 144 ? 33.980 81.005 4.224 1.00 24.14 141 LYS B CA 1
ATOM 2490 C C . LYS B 1 144 ? 35.468 80.736 4.200 1.00 24.95 141 LYS B C 1
ATOM 2491 O O . LYS B 1 144 ? 36.171 81.050 3.239 1.00 24.61 141 LYS B O 1
ATOM 2497 N N . PHE B 1 145 ? 35.970 80.163 5.273 1.00 24.71 142 PHE B N 1
ATOM 2498 C CA . PHE B 1 145 ? 37.413 79.915 5.309 1.00 25.85 142 PHE B CA 1
ATOM 2499 C C . PHE B 1 145 ? 37.844 78.654 4.530 1.00 25.76 142 PHE B C 1
ATOM 2500 O O . PHE B 1 145 ? 38.919 78.634 3.900 1.00 26.38 142 PHE B O 1
ATOM 2508 N N . GLN B 1 146 ? 36.969 77.655 4.521 0.70 26.04 143 GLN B N 1
ATOM 2509 C CA . GLN B 1 146 ? 37.065 76.464 3.669 0.70 26.38 143 GLN B CA 1
ATOM 2510 C C . GLN B 1 146 ? 36.976 76.794 2.150 0.70 26.37 143 GLN B C 1
ATOM 2511 O O . GLN B 1 146 ? 37.620 76.124 1.342 0.70 26.28 143 GLN B O 1
ATOM 2517 N N . HIS B 1 147 ? 36.193 77.816 1.772 0.70 26.68 144 HIS B N 1
ATOM 2518 C CA . HIS B 1 147 ? 36.159 78.355 0.381 0.70 26.91 144 HIS B CA 1
ATOM 2519 C C . HIS B 1 147 ? 37.323 79.333 0.068 0.70 27.36 144 HIS B C 1
ATOM 2520 O O . HIS B 1 147 ? 37.468 79.803 -1.080 0.70 27.49 144 HIS B O 1
#